Protein AF-A0A8T1VN27-F1 (afdb_monomer_lite)

Structure (mmCIF, N/CA/C/O backbone):
data_AF-A0A8T1VN27-F1
#
_entry.id   AF-A0A8T1VN27-F1
#
loop_
_atom_site.group_PDB
_atom_site.id
_atom_site.type_symbol
_atom_site.label_atom_id
_atom_site.label_alt_id
_atom_site.label_comp_id
_atom_site.label_asym_id
_atom_site.label_entity_id
_atom_site.label_seq_id
_atom_site.pdbx_PDB_ins_code
_atom_site.Cartn_x
_atom_site.Cartn_y
_atom_site.Cartn_z
_atom_site.occupancy
_atom_site.B_iso_or_equiv
_atom_site.auth_seq_id
_atom_site.auth_comp_id
_atom_site.auth_asym_id
_atom_site.auth_atom_id
_atom_site.pdbx_PDB_model_num
ATOM 1 N N . MET A 1 1 ? 25.883 -6.789 -26.313 1.00 34.06 1 MET A N 1
ATOM 2 C CA . MET A 1 1 ? 24.633 -7.453 -26.743 1.00 34.06 1 MET A CA 1
ATOM 3 C C . MET A 1 1 ? 23.478 -6.587 -26.247 1.00 34.06 1 MET A C 1
ATOM 5 O O . MET A 1 1 ? 23.200 -6.591 -25.058 1.00 34.06 1 MET A O 1
ATOM 9 N N . TYR A 1 2 ? 22.920 -5.722 -27.099 1.00 38.97 2 TYR A N 1
ATOM 10 C CA . TYR A 1 2 ? 21.839 -4.811 -26.702 1.00 38.97 2 TYR A CA 1
ATOM 11 C C . TYR A 1 2 ? 20.552 -5.636 -26.601 1.00 38.97 2 TYR A C 1
ATOM 13 O O . TYR A 1 2 ? 19.991 -6.038 -27.620 1.00 38.97 2 TYR A O 1
ATOM 21 N N . MET A 1 3 ? 20.128 -5.961 -25.379 1.00 50.75 3 MET A N 1
ATOM 22 C CA . MET A 1 3 ? 18.821 -6.569 -25.149 1.00 50.75 3 MET A CA 1
ATOM 23 C C . MET A 1 3 ? 17.775 -5.587 -25.665 1.00 50.75 3 MET A C 1
ATOM 25 O O . MET A 1 3 ? 17.661 -4.467 -25.161 1.00 50.75 3 MET A O 1
ATOM 29 N N . ARG A 1 4 ? 17.061 -5.981 -26.722 1.00 53.62 4 ARG A N 1
ATOM 30 C CA . ARG A 1 4 ? 15.911 -5.245 -27.246 1.00 53.62 4 ARG A CA 1
ATOM 31 C C . ARG A 1 4 ? 14.967 -5.071 -26.058 1.00 53.62 4 ARG A C 1
ATOM 33 O O . ARG A 1 4 ? 14.426 -6.056 -25.569 1.00 53.62 4 ARG A O 1
ATOM 40 N N . SER A 1 5 ? 14.898 -3.860 -25.507 1.00 61.72 5 SER A N 1
ATOM 41 C CA . SER A 1 5 ? 14.116 -3.630 -24.296 1.00 61.72 5 SER A CA 1
ATOM 42 C C . SER A 1 5 ? 12.668 -3.999 -24.580 1.00 61.72 5 SER A C 1
ATOM 44 O O . SER A 1 5 ? 12.107 -3.531 -25.572 1.00 61.72 5 SER A O 1
ATOM 46 N N . ASP A 1 6 ? 12.094 -4.835 -23.719 1.00 80.06 6 ASP A N 1
ATOM 47 C CA . ASP A 1 6 ? 10.672 -5.156 -23.749 1.00 80.06 6 ASP A CA 1
ATOM 48 C C . ASP A 1 6 ? 9.863 -3.844 -23.703 1.00 80.06 6 ASP A C 1
ATOM 50 O O . ASP A 1 6 ? 10.257 -2.881 -23.030 1.00 80.06 6 ASP A O 1
ATOM 54 N N . PHE A 1 7 ? 8.767 -3.767 -24.458 1.00 87.44 7 PHE A N 1
ATOM 55 C CA . PHE A 1 7 ? 7.957 -2.552 -24.585 1.00 87.44 7 PHE A CA 1
ATOM 56 C C . PHE A 1 7 ? 7.451 -2.083 -23.214 1.00 87.44 7 PHE A C 1
ATOM 58 O O . PHE A 1 7 ? 7.501 -0.887 -22.910 1.00 87.44 7 PHE A O 1
ATOM 65 N N . ALA A 1 8 ? 7.083 -3.034 -22.349 1.00 90.56 8 ALA A N 1
ATOM 66 C CA . ALA A 1 8 ? 6.730 -2.759 -20.962 1.00 90.56 8 ALA A CA 1
ATOM 67 C C . ALA A 1 8 ? 7.884 -2.093 -20.200 1.00 90.56 8 ALA A C 1
ATOM 69 O O . ALA A 1 8 ? 7.686 -1.050 -19.587 1.00 90.56 8 ALA A O 1
ATOM 70 N N . ALA A 1 9 ? 9.112 -2.603 -20.312 1.00 90.88 9 ALA A N 1
ATOM 71 C CA . ALA A 1 9 ? 10.273 -2.034 -19.624 1.00 90.88 9 ALA A CA 1
ATOM 72 C C . ALA A 1 9 ? 10.616 -0.611 -20.108 1.00 90.88 9 ALA A C 1
ATOM 74 O O . ALA A 1 9 ? 11.063 0.236 -19.332 1.00 90.88 9 ALA A O 1
ATOM 75 N N . LEU A 1 10 ? 10.415 -0.309 -21.397 1.00 91.62 10 LEU A N 1
ATOM 76 C CA . LEU A 1 10 ? 10.523 1.065 -21.910 1.00 91.62 10 LEU A CA 1
ATOM 77 C C . LEU A 1 10 ? 9.465 1.978 -21.286 1.00 91.62 10 LEU A C 1
ATOM 79 O O . LEU A 1 10 ? 9.787 3.094 -20.874 1.00 91.62 10 LEU A O 1
ATOM 83 N N . ARG A 1 11 ? 8.223 1.499 -21.188 1.00 93.31 11 ARG A N 1
ATOM 84 C CA . ARG A 1 11 ? 7.123 2.272 -20.618 1.00 93.31 11 ARG A CA 1
ATOM 85 C C . ARG A 1 11 ? 7.298 2.508 -19.116 1.00 93.31 11 ARG A C 1
ATOM 87 O O . ARG A 1 11 ? 7.181 3.650 -18.689 1.00 93.31 11 ARG A O 1
ATOM 94 N N . VAL A 1 12 ? 7.652 1.478 -18.349 1.00 92.25 12 VAL A N 1
ATOM 95 C CA . VAL A 1 12 ? 7.900 1.581 -16.901 1.00 92.25 12 VAL A CA 1
ATOM 96 C C . VAL A 1 12 ? 9.000 2.593 -16.612 1.00 92.25 12 VAL A C 1
ATOM 98 O O . VAL A 1 12 ? 8.801 3.488 -15.800 1.00 92.25 12 VAL A O 1
ATOM 101 N N . ARG A 1 13 ? 10.131 2.530 -17.328 1.00 91.06 13 ARG A N 1
ATOM 102 C CA . ARG A 1 13 ? 11.208 3.522 -17.165 1.00 91.06 13 ARG A CA 1
ATOM 103 C C . ARG A 1 13 ? 10.723 4.947 -17.397 1.00 91.06 13 ARG A C 1
ATOM 105 O O . ARG A 1 13 ? 11.130 5.854 -16.679 1.00 91.06 13 ARG A O 1
ATOM 112 N N . LYS A 1 14 ? 9.854 5.152 -18.390 1.00 91.31 14 LYS A N 1
ATOM 113 C CA . LYS A 1 14 ? 9.243 6.461 -18.621 1.00 91.31 14 LYS A CA 1
ATOM 114 C C . LYS A 1 14 ? 8.395 6.884 -17.419 1.00 91.31 14 LYS A C 1
ATOM 116 O O . LYS A 1 14 ? 8.597 7.983 -16.920 1.00 91.31 14 LYS A O 1
ATOM 121 N N . ASP A 1 15 ? 7.493 6.029 -16.948 1.00 90.62 15 ASP A N 1
ATOM 122 C CA . ASP A 1 15 ? 6.592 6.361 -15.838 1.00 90.62 15 ASP A CA 1
ATOM 123 C C . ASP A 1 15 ? 7.365 6.638 -14.532 1.00 90.62 15 ASP A C 1
ATOM 125 O O . ASP A 1 15 ? 7.075 7.610 -13.840 1.00 90.62 15 ASP A O 1
ATOM 129 N N . VAL A 1 16 ? 8.422 5.870 -14.243 1.00 88.25 16 VAL A N 1
ATOM 130 C CA . VAL A 1 16 ? 9.328 6.100 -13.100 1.00 88.25 16 VAL A CA 1
ATOM 131 C C . VAL A 1 16 ? 10.086 7.423 -13.224 1.00 88.25 16 VAL A C 1
ATOM 133 O O . VAL A 1 16 ? 10.200 8.167 -12.250 1.00 88.25 16 VAL A O 1
ATOM 136 N N . ASN A 1 17 ? 10.573 7.759 -14.421 1.00 88.75 17 ASN A N 1
ATOM 137 C CA . ASN A 1 17 ? 11.239 9.041 -14.650 1.00 88.75 17 ASN A CA 1
ATOM 138 C C . ASN A 1 17 ? 10.292 10.228 -14.448 1.00 88.75 17 ASN A C 1
ATOM 140 O O . ASN A 1 17 ? 10.724 11.268 -13.961 1.00 88.75 17 ASN A O 1
ATOM 144 N N . GLU A 1 18 ? 9.015 10.097 -14.809 1.00 88.25 18 GLU A N 1
ATOM 145 C CA . GLU A 1 18 ? 8.016 11.136 -14.539 1.00 88.25 18 GLU A CA 1
ATOM 146 C C . GLU A 1 18 ? 7.652 11.206 -13.048 1.00 88.25 18 GLU A C 1
ATOM 148 O O . GLU A 1 18 ? 7.519 12.304 -12.505 1.00 88.25 18 GLU A O 1
ATOM 153 N N . LEU A 1 19 ? 7.594 10.064 -12.352 1.00 83.06 19 LEU A N 1
ATOM 154 C CA . LEU A 1 19 ? 7.430 10.017 -10.894 1.00 83.06 19 LEU A CA 1
ATOM 155 C C . LEU A 1 19 ? 8.546 10.777 -10.165 1.00 83.06 19 LEU A C 1
ATOM 157 O O . LEU A 1 19 ? 8.259 11.531 -9.242 1.00 83.06 19 LEU A O 1
ATOM 161 N N . ALA A 1 20 ? 9.800 10.626 -10.602 1.00 77.56 20 ALA A N 1
ATOM 162 C CA . ALA A 1 20 ? 10.950 11.307 -10.002 1.00 77.56 20 ALA A CA 1
ATOM 163 C C . ALA A 1 20 ? 10.959 12.830 -10.236 1.00 77.56 20 ALA A C 1
ATOM 165 O O . ALA A 1 20 ? 11.553 13.570 -9.452 1.00 77.56 20 ALA A O 1
ATOM 166 N N . LYS A 1 21 ? 10.319 13.304 -11.312 1.00 80.69 21 LYS A N 1
ATOM 167 C CA . LYS A 1 21 ? 10.200 14.737 -11.633 1.00 80.69 21 LYS A CA 1
ATOM 168 C C . LYS A 1 21 ? 9.035 15.406 -10.908 1.00 80.69 21 LYS A C 1
ATOM 170 O O . LYS A 1 21 ? 9.062 16.617 -10.701 1.00 80.69 21 LYS A O 1
ATOM 175 N N . GLY A 1 22 ? 7.995 14.645 -10.575 1.00 69.81 22 GLY A N 1
ATOM 176 C CA . GLY A 1 22 ? 6.811 15.166 -9.907 1.00 69.81 22 GLY A CA 1
ATOM 177 C C . GLY A 1 22 ? 7.001 15.307 -8.398 1.00 69.81 22 GLY A C 1
ATOM 178 O O . GLY A 1 22 ? 7.523 14.422 -7.726 1.00 69.81 22 GLY A O 1
ATOM 179 N N . THR A 1 23 ? 6.491 16.395 -7.826 1.00 61.19 23 THR A N 1
ATOM 180 C CA . THR A 1 23 ? 6.283 16.507 -6.377 1.00 61.19 23 THR A CA 1
ATOM 181 C C . THR A 1 23 ? 4.941 15.874 -6.017 1.00 61.19 23 THR A C 1
ATOM 183 O O . THR A 1 23 ? 3.943 16.571 -5.835 1.00 61.19 23 THR A O 1
ATOM 186 N N . PHE A 1 24 ? 4.886 14.544 -5.953 1.00 66.31 24 PHE A N 1
ATOM 187 C CA . PHE A 1 24 ? 3.701 13.835 -5.468 1.00 66.31 24 PHE A CA 1
ATOM 188 C C . PHE A 1 24 ? 3.672 13.889 -3.940 1.00 66.31 24 PHE A C 1
ATOM 190 O O . PHE A 1 24 ? 4.263 13.052 -3.260 1.00 66.31 24 PHE A O 1
ATOM 197 N N . THR A 1 25 ? 3.017 14.907 -3.388 1.00 73.25 25 THR A N 1
ATOM 198 C CA . THR A 1 25 ? 2.824 15.040 -1.943 1.00 73.25 25 THR A CA 1
ATOM 199 C C . THR A 1 25 ? 1.393 14.667 -1.576 1.00 73.25 25 THR A C 1
ATOM 201 O O . THR A 1 25 ? 0.428 15.239 -2.077 1.00 73.25 25 THR A O 1
ATOM 204 N N . CYS A 1 26 ? 1.246 13.686 -0.687 1.00 81.94 26 CYS A N 1
ATOM 205 C CA . CYS A 1 26 ? -0.019 13.395 -0.027 1.00 81.94 26 CYS A CA 1
ATOM 206 C C . CYS A 1 26 ? 0.086 13.886 1.424 1.00 81.94 26 CYS A C 1
ATOM 208 O O . CYS A 1 26 ? 0.962 13.422 2.154 1.00 81.94 26 CYS A O 1
ATOM 210 N N . PRO A 1 27 ? -0.772 14.815 1.883 1.00 85.94 27 PRO A N 1
ATOM 211 C CA . PRO A 1 27 ? -0.736 15.277 3.272 1.00 85.94 27 PRO A CA 1
ATOM 212 C C . PRO A 1 27 ? -1.002 14.155 4.285 1.00 85.94 27 PRO A C 1
ATOM 214 O O . PRO A 1 27 ? -0.550 14.217 5.425 1.00 85.94 27 PRO A O 1
ATOM 217 N N . GLN A 1 28 ? -1.742 13.127 3.864 1.00 89.88 28 GLN A N 1
ATOM 218 C CA . GLN A 1 28 ? -2.227 12.057 4.732 1.00 89.88 28 GLN A CA 1
ATOM 219 C C . GLN A 1 28 ? -1.276 10.858 4.801 1.00 89.88 28 GLN A C 1
ATOM 221 O O . GLN A 1 28 ? -1.389 10.047 5.722 1.00 89.88 28 GLN A O 1
ATOM 226 N N . ALA A 1 29 ? -0.335 10.733 3.860 1.00 90.44 29 ALA A N 1
ATOM 227 C CA . ALA A 1 29 ? 0.585 9.607 3.797 1.00 90.44 29 ALA A CA 1
ATOM 228 C C . ALA A 1 29 ? 1.904 9.968 3.108 1.00 90.44 29 ALA A C 1
ATOM 230 O O . ALA A 1 29 ? 1.950 10.738 2.153 1.00 90.44 29 ALA A O 1
ATOM 231 N N . ARG A 1 30 ? 2.990 9.343 3.558 1.00 90.12 30 ARG A N 1
ATOM 232 C CA . ARG A 1 30 ? 4.295 9.395 2.904 1.00 90.12 30 ARG A CA 1
ATOM 233 C C . ARG A 1 30 ? 4.545 8.081 2.179 1.00 90.12 30 ARG A C 1
ATOM 235 O O . ARG A 1 30 ? 4.541 7.026 2.807 1.00 90.12 30 ARG A O 1
ATOM 242 N N . THR A 1 31 ? 4.844 8.170 0.890 1.00 89.00 31 THR A N 1
ATOM 243 C CA . THR A 1 31 ? 5.154 7.013 0.045 1.00 89.00 31 THR A CA 1
ATOM 244 C C . THR A 1 31 ? 6.652 6.937 -0.233 1.00 89.00 31 THR A C 1
ATOM 246 O O . THR A 1 31 ? 7.301 7.955 -0.478 1.00 89.00 31 THR A O 1
ATOM 249 N N . ARG A 1 32 ? 7.207 5.726 -0.211 1.00 88.69 32 ARG A N 1
ATOM 250 C CA . ARG A 1 32 ? 8.551 5.399 -0.697 1.00 88.69 32 ARG A CA 1
ATOM 251 C C . ARG A 1 32 ? 8.432 4.306 -1.752 1.00 88.69 32 ARG A C 1
ATOM 253 O O . ARG A 1 32 ? 7.619 3.402 -1.592 1.00 88.69 32 ARG A O 1
ATOM 260 N N . VAL A 1 33 ? 9.245 4.399 -2.798 1.00 88.44 33 VAL A N 1
ATOM 261 C CA . VAL A 1 33 ? 9.324 3.400 -3.869 1.00 88.44 33 VAL A CA 1
ATOM 262 C C . VAL A 1 33 ? 10.743 2.855 -3.922 1.00 88.44 33 VAL A C 1
ATOM 264 O O . VAL A 1 33 ? 11.703 3.625 -3.851 1.00 88.44 33 VAL A O 1
ATOM 267 N N . GLU A 1 34 ? 10.873 1.541 -4.040 1.00 90.94 34 GLU A N 1
ATOM 268 C CA . GLU A 1 34 ? 12.147 0.842 -4.179 1.00 90.94 34 GLU A CA 1
ATOM 269 C C . GLU A 1 34 ? 12.092 -0.125 -5.364 1.00 90.94 34 GLU A C 1
ATOM 271 O O . GLU A 1 34 ? 11.067 -0.759 -5.620 1.00 90.94 34 GLU A O 1
ATOM 276 N N . PHE A 1 35 ? 13.217 -0.239 -6.070 1.00 90.88 35 PHE A N 1
ATOM 277 C CA . PHE A 1 35 ? 13.407 -1.133 -7.213 1.00 90.88 35 PHE A CA 1
ATOM 278 C C . PHE A 1 35 ? 14.460 -2.178 -6.824 1.00 90.88 35 PHE A C 1
ATOM 280 O O . PHE A 1 35 ? 15.656 -1.902 -6.967 1.00 90.88 35 PHE A O 1
ATOM 287 N N . PRO A 1 36 ? 14.055 -3.333 -6.264 1.00 92.94 36 PRO A N 1
ATOM 288 C CA . PRO A 1 36 ? 14.981 -4.299 -5.671 1.00 92.94 36 PRO A CA 1
ATOM 289 C C . PRO A 1 36 ? 15.998 -4.859 -6.676 1.00 92.94 36 PRO A C 1
ATOM 291 O O . PRO A 1 36 ? 17.137 -5.120 -6.298 1.00 92.94 36 PRO A O 1
ATOM 294 N N . ASP A 1 37 ? 15.634 -4.959 -7.957 1.00 92.00 37 ASP A N 1
ATOM 295 C CA . ASP A 1 37 ? 16.514 -5.477 -9.017 1.00 92.00 37 ASP A CA 1
ATOM 296 C C . ASP A 1 37 ? 17.355 -4.384 -9.706 1.00 92.00 37 ASP A C 1
ATOM 298 O O . ASP A 1 37 ? 18.042 -4.622 -10.706 1.00 92.00 37 ASP A O 1
ATOM 302 N N . GLY A 1 38 ? 17.317 -3.164 -9.167 1.00 87.19 38 GLY A N 1
ATOM 303 C CA . GLY A 1 38 ? 18.091 -2.029 -9.645 1.00 87.19 38 GLY A CA 1
ATOM 304 C C . GLY A 1 38 ? 17.533 -1.358 -10.910 1.00 87.19 38 GLY A C 1
ATOM 305 O O . GLY A 1 38 ? 16.491 -1.727 -11.451 1.00 87.19 38 GLY A O 1
ATOM 306 N N . PRO A 1 39 ? 18.237 -0.338 -11.430 1.00 84.62 39 PRO A N 1
ATOM 307 C CA . PRO A 1 39 ? 17.728 0.521 -12.505 1.00 84.62 39 PRO A CA 1
ATOM 308 C C . PRO A 1 39 ? 17.612 -0.182 -13.868 1.00 84.62 39 PRO A C 1
ATOM 310 O O . PRO A 1 39 ? 16.969 0.334 -14.782 1.00 84.62 39 PRO A O 1
ATOM 313 N N . ASN A 1 40 ? 18.227 -1.357 -14.023 1.00 84.69 40 ASN A N 1
ATOM 314 C CA . ASN A 1 40 ? 18.181 -2.132 -15.262 1.00 84.69 40 ASN A CA 1
ATOM 315 C C . ASN A 1 40 ? 16.953 -3.050 -15.344 1.00 84.69 40 ASN A C 1
ATOM 317 O O . ASN A 1 40 ? 16.600 -3.484 -16.441 1.00 84.69 40 ASN A O 1
ATOM 321 N N . ASN A 1 41 ? 16.297 -3.326 -14.213 1.00 87.88 41 ASN A N 1
ATOM 322 C CA . ASN A 1 41 ? 15.089 -4.132 -14.143 1.00 87.88 41 ASN A CA 1
ATOM 323 C C . ASN A 1 41 ? 14.113 -3.521 -13.128 1.00 87.88 41 ASN A C 1
ATOM 325 O O . ASN A 1 41 ? 14.192 -3.765 -11.934 1.00 87.88 41 ASN A O 1
ATOM 329 N N . MET A 1 42 ? 13.179 -2.710 -13.621 1.00 89.44 42 MET A N 1
ATOM 330 C CA . MET A 1 42 ? 12.190 -2.009 -12.790 1.00 89.44 42 MET A CA 1
ATOM 331 C C . MET A 1 42 ? 10.829 -2.723 -12.760 1.00 89.44 42 MET A C 1
ATOM 333 O O . MET A 1 42 ? 9.821 -2.101 -12.440 1.00 89.44 42 MET A O 1
ATOM 337 N N . MET A 1 43 ? 10.768 -3.996 -13.163 1.00 90.75 43 MET A N 1
ATOM 338 C CA . MET A 1 43 ? 9.498 -4.727 -13.279 1.00 90.75 43 MET A CA 1
ATOM 339 C C . MET A 1 43 ? 8.934 -5.157 -11.922 1.00 90.75 43 MET A C 1
ATOM 341 O O . MET A 1 43 ? 7.737 -5.409 -11.821 1.00 90.75 43 MET A O 1
ATOM 345 N N . HIS A 1 44 ? 9.776 -5.205 -10.893 1.00 90.62 44 HIS A N 1
ATOM 346 C CA . HIS A 1 44 ? 9.381 -5.445 -9.513 1.00 90.62 44 HIS A CA 1
ATOM 347 C C . HIS A 1 44 ? 9.523 -4.146 -8.726 1.00 90.62 44 HIS A C 1
ATOM 349 O O . HIS A 1 44 ? 10.552 -3.469 -8.811 1.00 90.62 44 HIS A O 1
ATOM 355 N N . LEU A 1 45 ? 8.487 -3.787 -7.973 1.00 90.00 45 LEU A N 1
ATOM 356 C CA . LEU A 1 45 ? 8.459 -2.572 -7.169 1.00 90.00 45 LEU A CA 1
ATOM 357 C C . LEU A 1 45 ? 8.031 -2.898 -5.754 1.00 90.00 45 LEU A C 1
ATOM 359 O O . LEU A 1 45 ? 7.119 -3.691 -5.522 1.00 90.00 45 LEU A O 1
ATOM 363 N N . ILE A 1 46 ? 8.666 -2.217 -4.812 1.00 90.94 46 ILE A N 1
ATOM 364 C CA . ILE A 1 46 ? 8.260 -2.224 -3.417 1.00 90.94 46 ILE A CA 1
ATOM 365 C C . ILE A 1 46 ? 7.780 -0.817 -3.082 1.00 90.94 46 ILE A C 1
ATOM 367 O O . ILE A 1 46 ? 8.535 0.149 -3.202 1.00 90.94 46 ILE A O 1
ATOM 371 N N . PHE A 1 47 ? 6.520 -0.699 -2.670 1.00 90.19 47 PHE A N 1
ATOM 372 C CA . PHE A 1 47 ? 5.942 0.554 -2.199 1.00 90.19 47 PHE A CA 1
ATOM 373 C C . PHE A 1 47 ? 5.743 0.487 -0.696 1.00 90.19 47 PHE A C 1
ATOM 375 O O . PHE A 1 47 ? 5.036 -0.387 -0.207 1.00 90.19 47 PHE A O 1
ATOM 382 N N . THR A 1 48 ? 6.304 1.440 0.035 1.00 91.81 48 THR A N 1
ATOM 383 C CA . THR A 1 48 ? 6.031 1.606 1.463 1.00 91.81 48 THR A CA 1
ATOM 384 C C . THR A 1 48 ? 5.179 2.849 1.667 1.00 91.81 48 THR A C 1
ATOM 386 O O . THR A 1 48 ? 5.568 3.942 1.252 1.00 91.81 48 THR A O 1
ATOM 389 N N . ILE A 1 49 ? 4.019 2.686 2.300 1.00 91.69 49 ILE A N 1
ATOM 390 C CA . ILE A 1 49 ? 3.068 3.755 2.601 1.00 91.69 49 ILE A CA 1
ATOM 391 C C . ILE A 1 49 ? 2.986 3.930 4.114 1.00 91.69 49 ILE A C 1
ATOM 393 O O . ILE A 1 49 ? 2.387 3.128 4.830 1.00 91.69 49 ILE A O 1
ATOM 397 N N . ALA A 1 50 ? 3.544 5.038 4.581 1.00 91.62 50 ALA A N 1
ATOM 398 C CA . ALA A 1 50 ? 3.474 5.484 5.959 1.00 91.62 50 ALA A CA 1
ATOM 399 C C . ALA A 1 50 ? 2.281 6.428 6.142 1.00 91.62 50 ALA A C 1
ATOM 401 O O . ALA A 1 50 ? 2.286 7.532 5.599 1.00 91.62 50 ALA A O 1
ATOM 402 N N . ILE A 1 51 ? 1.297 6.043 6.953 1.00 92.31 51 ILE A N 1
ATOM 403 C CA . ILE A 1 51 ? 0.150 6.906 7.260 1.00 92.31 51 ILE A CA 1
ATOM 404 C C . ILE A 1 51 ? 0.587 8.013 8.226 1.00 92.31 51 ILE A C 1
ATOM 406 O O . ILE A 1 51 ? 1.161 7.733 9.282 1.00 92.31 51 ILE A O 1
ATOM 410 N N . ILE A 1 52 ? 0.333 9.264 7.838 1.00 88.88 52 ILE A N 1
ATOM 411 C CA . ILE A 1 52 ? 0.602 10.474 8.630 1.00 88.88 52 ILE A CA 1
ATOM 412 C C . ILE A 1 52 ? -0.672 10.921 9.349 1.00 88.88 52 ILE A C 1
ATOM 414 O O . ILE A 1 52 ? -0.608 11.357 10.496 1.00 88.88 52 ILE A O 1
ATOM 418 N N . ASP A 1 53 ? -1.830 10.796 8.697 1.00 87.81 53 ASP A N 1
ATOM 419 C CA . ASP A 1 53 ? -3.115 11.155 9.291 1.00 87.81 53 ASP A CA 1
ATOM 420 C C . ASP A 1 53 ? -3.463 10.217 10.456 1.00 87.81 53 ASP A C 1
ATOM 422 O O . ASP A 1 53 ? -3.737 9.026 10.285 1.00 87.81 53 ASP A O 1
ATOM 426 N N . LEU A 1 54 ? -3.455 10.773 11.666 1.00 84.62 54 LEU A N 1
ATOM 427 C CA . LEU A 1 54 ? -3.715 10.030 12.896 1.00 84.62 54 LEU A CA 1
ATOM 428 C C . LEU A 1 54 ? -5.211 9.867 13.201 1.00 84.62 54 LEU A C 1
ATOM 430 O O . LEU A 1 54 ? -5.568 9.169 14.148 1.00 84.62 54 LEU A O 1
ATOM 434 N N . SER A 1 55 ? -6.090 10.506 12.427 1.00 89.75 55 SER A N 1
ATOM 435 C CA . SER A 1 55 ? -7.538 10.428 12.633 1.00 89.75 55 SER A CA 1
ATOM 436 C C . SER A 1 55 ? -8.170 9.192 11.982 1.00 89.75 55 SER A C 1
ATOM 438 O O . SER A 1 55 ? -9.236 8.749 12.420 1.00 89.75 55 SER A O 1
ATOM 440 N N . GLY A 1 56 ? -7.510 8.608 10.978 1.00 91.25 56 GLY A N 1
ATOM 441 C CA . GLY A 1 56 ? -8.025 7.484 10.199 1.00 91.25 56 GLY A CA 1
ATOM 442 C C . GLY A 1 56 ? -7.950 6.116 10.899 1.00 91.25 56 GLY A C 1
ATOM 443 O O . GLY A 1 56 ? -7.255 5.949 11.904 1.00 91.25 56 GLY A O 1
ATOM 444 N N . PRO A 1 57 ? -8.629 5.090 10.349 1.00 92.88 57 PRO A N 1
ATOM 445 C CA . PRO A 1 57 ? -8.620 3.729 10.896 1.00 92.88 57 PRO A CA 1
ATOM 446 C C . PRO A 1 57 ? -7.233 3.082 10.887 1.00 92.88 57 PRO A C 1
ATOM 448 O O . PRO A 1 57 ? -6.928 2.277 11.761 1.00 92.88 57 PRO A O 1
ATOM 451 N N . PHE A 1 58 ? -6.368 3.480 9.954 1.00 93.44 58 PHE A N 1
ATOM 452 C CA . PHE A 1 58 ? -5.004 2.970 9.805 1.00 93.44 58 PHE A CA 1
ATOM 453 C C . PHE A 1 58 ? -3.939 3.911 10.389 1.00 93.44 58 PHE A C 1
ATOM 455 O O . PHE A 1 58 ? -2.779 3.862 9.981 1.00 93.44 58 PHE A O 1
ATOM 462 N N . ALA A 1 59 ? -4.318 4.788 11.324 1.00 90.12 59 ALA A N 1
ATOM 463 C CA . ALA A 1 59 ? -3.386 5.673 12.014 1.00 90.12 59 ALA A CA 1
ATOM 464 C C . ALA A 1 59 ? -2.180 4.898 12.571 1.00 90.12 59 ALA A C 1
ATOM 466 O O . ALA A 1 59 ? -2.336 3.812 13.137 1.00 90.12 59 ALA A O 1
ATOM 467 N N . ASN A 1 60 ? -0.982 5.472 12.419 1.00 86.12 60 ASN A N 1
ATOM 468 C CA . ASN A 1 60 ? 0.309 4.842 12.734 1.00 86.12 60 ASN A CA 1
ATOM 469 C C . ASN A 1 60 ? 0.627 3.568 11.924 1.00 86.12 60 ASN A C 1
ATOM 471 O O . ASN A 1 60 ? 1.532 2.817 12.292 1.00 86.12 60 ASN A O 1
ATOM 475 N N . GLY A 1 61 ? -0.085 3.328 10.825 1.00 90.38 61 GLY A N 1
ATOM 476 C CA . GLY A 1 61 ? 0.214 2.262 9.878 1.00 90.38 61 GLY A CA 1
ATOM 477 C C . GLY A 1 61 ? 1.430 2.573 9.004 1.00 90.38 61 GLY A C 1
ATOM 478 O O . GLY A 1 61 ? 1.722 3.731 8.690 1.00 90.38 61 GLY A O 1
ATOM 479 N N . ASP A 1 62 ? 2.144 1.519 8.629 1.00 91.25 62 ASP A N 1
ATOM 480 C CA . ASP A 1 62 ? 3.284 1.523 7.716 1.00 91.25 62 ASP A CA 1
ATOM 481 C C . ASP A 1 62 ? 3.235 0.241 6.886 1.00 91.25 62 ASP A C 1
ATOM 483 O O . ASP A 1 62 ? 3.579 -0.842 7.363 1.00 91.25 62 ASP A O 1
ATOM 487 N N . PHE A 1 63 ? 2.716 0.353 5.670 1.00 92.94 63 PHE A N 1
ATOM 488 C CA . PHE A 1 63 ? 2.347 -0.799 4.858 1.00 92.94 63 PHE A CA 1
ATOM 489 C C . PHE A 1 63 ? 3.290 -0.938 3.677 1.00 92.94 63 PHE A C 1
ATOM 491 O O . PHE A 1 63 ? 3.471 0.007 2.912 1.00 92.94 63 PHE A O 1
ATOM 498 N N . THR A 1 64 ? 3.844 -2.134 3.511 1.00 92.31 64 THR A N 1
ATOM 499 C CA . THR A 1 64 ? 4.702 -2.468 2.377 1.00 92.31 64 THR A CA 1
ATOM 500 C C . THR A 1 64 ? 3.936 -3.333 1.389 1.00 92.31 64 THR A C 1
ATOM 502 O O . THR A 1 64 ? 3.383 -4.369 1.756 1.00 92.31 64 THR A O 1
ATOM 505 N N . PHE A 1 65 ? 3.934 -2.910 0.133 1.00 91.44 65 PHE A N 1
ATOM 506 C CA . PHE A 1 65 ? 3.317 -3.592 -0.993 1.00 91.44 65 PHE A CA 1
ATOM 507 C C . PHE A 1 65 ? 4.398 -4.036 -1.967 1.00 91.44 65 PHE A C 1
ATOM 509 O O . PHE A 1 65 ? 5.351 -3.299 -2.222 1.00 91.44 65 PHE A O 1
ATOM 516 N N . PHE A 1 66 ? 4.209 -5.221 -2.531 1.00 90.88 66 PHE A N 1
ATOM 517 C CA . PHE A 1 66 ? 5.055 -5.783 -3.574 1.00 90.88 66 PHE A CA 1
ATOM 518 C C . PHE A 1 66 ? 4.228 -5.826 -4.850 1.00 90.88 66 PHE A C 1
ATOM 520 O O . PHE A 1 66 ? 3.110 -6.342 -4.844 1.00 90.88 66 PHE A O 1
ATOM 527 N N . VAL A 1 67 ? 4.750 -5.228 -5.913 1.00 90.00 67 VAL A N 1
ATOM 528 C CA . VAL A 1 67 ? 4.048 -5.087 -7.183 1.00 90.00 67 VAL A CA 1
ATOM 529 C C . VAL A 1 67 ? 4.897 -5.694 -8.284 1.00 90.00 67 VAL A C 1
ATOM 531 O O . VAL A 1 67 ? 6.022 -5.252 -8.521 1.00 90.00 67 VAL A O 1
ATOM 534 N N . ASP A 1 68 ? 4.313 -6.665 -8.979 1.00 90.69 68 ASP A N 1
ATOM 535 C CA . ASP A 1 68 ? 4.878 -7.265 -10.181 1.00 90.69 68 ASP A CA 1
ATOM 536 C C . ASP A 1 68 ? 4.213 -6.639 -11.407 1.00 90.69 68 ASP A C 1
ATOM 538 O O . ASP A 1 68 ? 3.006 -6.777 -11.622 1.00 90.69 68 ASP A O 1
ATOM 542 N N . ILE A 1 69 ? 4.993 -5.933 -12.227 1.00 90.00 69 ILE A N 1
ATOM 543 C CA . ILE A 1 69 ? 4.484 -5.339 -13.460 1.00 90.00 69 ILE A CA 1
ATOM 544 C C . ILE A 1 69 ? 4.406 -6.421 -14.543 1.00 90.00 69 ILE A C 1
ATOM 546 O O . ILE A 1 69 ? 5.419 -7.048 -14.874 1.00 90.00 69 ILE A O 1
ATOM 550 N N . PRO A 1 70 ? 3.233 -6.629 -15.165 1.00 89.50 70 PRO A N 1
ATOM 551 C CA . PRO A 1 70 ? 3.109 -7.596 -16.240 1.00 89.50 70 PRO A CA 1
ATOM 552 C C . PRO A 1 70 ? 3.867 -7.127 -17.489 1.00 89.50 70 PRO A C 1
ATOM 554 O O . PRO A 1 70 ? 3.901 -5.944 -17.825 1.00 89.50 70 PRO A O 1
ATOM 557 N N . LYS A 1 71 ? 4.404 -8.074 -18.268 1.00 89.38 71 LYS A N 1
ATOM 558 C CA . LYS A 1 71 ? 5.058 -7.780 -19.563 1.00 89.38 71 LYS A CA 1
ATOM 559 C C . LYS A 1 71 ? 4.121 -7.144 -20.594 1.00 89.38 71 LYS A C 1
ATOM 561 O O . LYS A 1 71 ? 4.570 -6.593 -21.590 1.00 89.38 71 LYS A O 1
ATOM 566 N N . THR A 1 72 ? 2.815 -7.233 -20.369 1.00 89.69 72 THR A N 1
ATOM 567 C CA . THR A 1 72 ? 1.785 -6.612 -21.202 1.00 89.69 72 THR A CA 1
ATOM 568 C C . THR A 1 72 ? 1.476 -5.169 -20.799 1.00 89.69 72 THR A C 1
ATOM 570 O O . THR A 1 72 ? 0.626 -4.545 -21.429 1.00 89.69 72 THR A O 1
ATOM 573 N N . TYR A 1 73 ? 2.139 -4.606 -19.785 1.00 90.12 73 TYR A N 1
ATOM 574 C CA . TYR A 1 73 ? 2.005 -3.195 -19.430 1.00 90.12 73 TYR A CA 1
ATOM 575 C C . TYR A 1 73 ? 2.380 -2.290 -20.626 1.00 90.12 73 TYR A C 1
ATOM 577 O O . TYR A 1 73 ? 3.390 -2.542 -21.291 1.00 90.12 73 TYR A O 1
ATOM 585 N N . PRO A 1 74 ? 1.599 -1.238 -20.943 1.00 91.25 74 PRO A N 1
ATOM 586 C CA . PRO A 1 74 ? 0.496 -0.657 -20.168 1.00 91.25 74 PRO A CA 1
ATOM 587 C C . PRO A 1 74 ? -0.909 -1.183 -20.506 1.00 91.25 74 PRO A C 1
ATOM 589 O O . PRO A 1 74 ? -1.888 -0.594 -20.066 1.00 91.25 74 PRO A O 1
ATOM 592 N N . PHE A 1 75 ? -1.042 -2.253 -21.295 1.00 88.88 75 PHE A N 1
ATOM 593 C CA . PHE A 1 75 ? -2.358 -2.784 -21.680 1.00 88.88 75 PHE A CA 1
ATOM 594 C C . PHE A 1 75 ? -3.069 -3.521 -20.542 1.00 88.88 75 PHE A C 1
ATOM 596 O O . PHE A 1 75 ? -4.290 -3.611 -20.553 1.00 88.88 75 PHE A O 1
ATOM 603 N N . HIS A 1 76 ? -2.307 -4.050 -19.584 1.00 86.25 76 HIS A N 1
ATOM 604 C CA . HIS A 1 76 ? -2.833 -4.619 -18.347 1.00 86.25 76 HIS A CA 1
ATOM 605 C C . HIS A 1 76 ? -2.209 -3.866 -17.177 1.00 86.25 76 HIS A C 1
ATOM 607 O O . HIS A 1 76 ? -0.984 -3.704 -17.126 1.00 86.25 76 HIS A O 1
ATOM 613 N N . GLU A 1 77 ? -3.052 -3.382 -16.272 1.00 81.44 77 GLU A N 1
ATOM 614 C CA . GLU A 1 77 ? -2.606 -2.700 -15.065 1.00 81.44 77 GLU A CA 1
ATOM 615 C C . GLU A 1 77 ? -2.017 -3.684 -14.043 1.00 81.44 77 GLU A C 1
ATOM 617 O O . GLU A 1 77 ? -2.410 -4.853 -13.994 1.00 81.44 77 GLU A O 1
ATOM 622 N N . PRO A 1 78 ? -1.070 -3.233 -13.207 1.00 73.81 78 PRO A N 1
ATOM 623 C CA . PRO A 1 78 ? -0.673 -3.978 -12.025 1.00 73.81 78 PRO A CA 1
ATOM 624 C C . PRO A 1 78 ? -1.720 -3.745 -10.919 1.00 73.81 78 PRO A C 1
ATOM 626 O O . PRO A 1 78 ? -1.639 -2.747 -10.205 1.00 73.81 78 PRO A O 1
ATOM 629 N N . GLY A 1 79 ? -2.733 -4.610 -10.777 1.00 68.75 79 GLY A N 1
ATOM 630 C CA . GLY A 1 79 ? -3.811 -4.333 -9.817 1.00 68.75 79 GLY A CA 1
ATOM 631 C C . GLY A 1 79 ? -4.830 -5.441 -9.542 1.00 68.75 79 GLY A C 1
ATOM 632 O O . GLY A 1 79 ? -4.830 -6.501 -10.166 1.00 68.75 79 GLY A O 1
ATOM 633 N N . ILE A 1 80 ? -5.690 -5.162 -8.555 1.00 61.19 80 ILE A N 1
ATOM 634 C CA . ILE A 1 80 ? -6.859 -5.954 -8.146 1.00 61.19 80 ILE A CA 1
ATOM 635 C C . ILE A 1 80 ? -8.063 -4.996 -8.107 1.00 61.19 80 ILE A C 1
ATOM 637 O O . ILE A 1 80 ? -8.059 -4.046 -7.328 1.00 61.19 80 ILE A O 1
ATOM 641 N N . GLU A 1 81 ? -9.092 -5.246 -8.923 1.00 62.88 81 GLU A N 1
ATOM 642 C CA . GLU A 1 81 ? -10.215 -4.310 -9.153 1.00 62.88 81 GLU A CA 1
ATOM 643 C C . GLU A 1 81 ? -11.358 -4.387 -8.115 1.00 62.88 81 GLU A C 1
ATOM 645 O O . GLU A 1 81 ? -12.303 -3.600 -8.168 1.00 62.88 81 GLU A O 1
ATOM 650 N N . TYR A 1 82 ? -11.321 -5.332 -7.168 1.00 71.69 82 TYR A N 1
ATOM 651 C CA . TYR A 1 82 ? -12.443 -5.606 -6.260 1.00 71.69 82 TYR A CA 1
ATOM 652 C C . TYR A 1 82 ? -12.030 -5.756 -4.792 1.00 71.69 82 TYR A C 1
ATOM 654 O O . TYR A 1 82 ? -10.895 -6.099 -4.457 1.00 71.69 82 TYR A O 1
ATOM 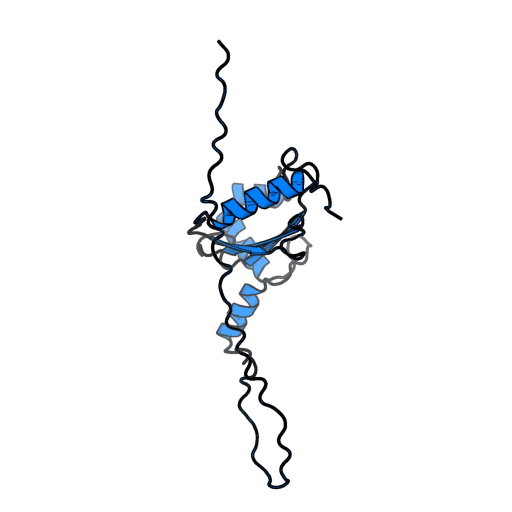662 N N . ALA A 1 83 ? -12.992 -5.518 -3.892 1.00 76.12 83 ALA A N 1
ATOM 663 C CA . ALA A 1 83 ? -12.804 -5.703 -2.459 1.00 76.12 83 ALA A CA 1
ATOM 664 C C . ALA A 1 83 ? -12.546 -7.182 -2.141 1.00 76.12 83 ALA A C 1
ATOM 666 O O . ALA A 1 83 ? -13.438 -8.022 -2.242 1.00 76.12 83 ALA A O 1
ATOM 667 N N . LEU A 1 84 ? -11.325 -7.489 -1.707 1.00 87.62 84 LEU A N 1
ATOM 668 C CA . LEU A 1 84 ? -10.927 -8.851 -1.343 1.00 87.62 84 LEU A CA 1
ATOM 669 C C . LEU A 1 84 ? -11.578 -9.339 -0.044 1.00 87.62 84 LEU A C 1
ATOM 671 O O . LEU A 1 84 ? -11.739 -10.540 0.156 1.00 87.62 84 LEU A O 1
ATOM 675 N N . ASN A 1 85 ? -11.945 -8.413 0.846 1.00 90.19 85 ASN A N 1
ATOM 676 C CA . ASN A 1 85 ? -12.594 -8.722 2.113 1.00 90.19 85 ASN A CA 1
ATOM 677 C C . ASN A 1 85 ? -13.983 -8.057 2.176 1.00 90.19 85 ASN A C 1
ATOM 679 O O . ASN A 1 85 ? -14.099 -6.927 2.662 1.00 90.19 85 ASN A O 1
ATOM 683 N N . PRO A 1 86 ? -15.040 -8.736 1.688 1.00 89.50 86 PRO A N 1
ATOM 684 C CA . PRO A 1 86 ? -16.389 -8.176 1.677 1.00 89.50 86 PRO A CA 1
ATOM 685 C C . PRO A 1 86 ? -16.933 -7.938 3.091 1.00 89.50 86 PRO A C 1
ATOM 687 O O . PRO A 1 86 ? -17.656 -6.968 3.300 1.00 89.50 86 PRO A O 1
ATOM 690 N N . ALA A 1 87 ? -16.542 -8.756 4.075 1.00 89.94 87 ALA A N 1
ATOM 691 C CA . ALA A 1 87 ? -16.972 -8.588 5.463 1.00 89.94 87 ALA A CA 1
ATOM 692 C C . ALA A 1 87 ? -16.426 -7.286 6.074 1.00 89.94 87 ALA A C 1
ATOM 694 O O . ALA A 1 87 ? -17.176 -6.515 6.669 1.00 89.94 87 ALA A O 1
ATOM 695 N N . ALA A 1 88 ? -15.137 -7.000 5.864 1.00 91.25 88 ALA A N 1
ATOM 696 C CA . ALA A 1 88 ? -14.529 -5.743 6.299 1.00 91.25 88 ALA A CA 1
ATOM 697 C C . ALA A 1 88 ? -15.147 -4.531 5.582 1.00 91.25 88 ALA A C 1
ATOM 699 O O . ALA A 1 88 ? -15.390 -3.500 6.208 1.00 91.25 88 ALA A O 1
ATOM 700 N N . ALA A 1 89 ? -15.440 -4.662 4.284 1.00 92.06 89 ALA A N 1
ATOM 701 C CA . ALA A 1 89 ? -16.097 -3.609 3.516 1.00 92.06 89 ALA A CA 1
ATOM 702 C C . ALA A 1 89 ? -17.511 -3.320 4.042 1.00 92.06 89 ALA A C 1
ATOM 704 O O . ALA A 1 89 ? -17.870 -2.159 4.237 1.00 92.06 89 ALA A O 1
ATOM 705 N N . GLU A 1 90 ? -18.305 -4.354 4.318 1.00 93.31 90 GLU A N 1
ATOM 706 C CA . GLU A 1 90 ? -19.642 -4.204 4.893 1.00 93.31 90 GLU A CA 1
ATOM 707 C C . GLU A 1 90 ? -19.594 -3.565 6.286 1.00 93.31 90 GLU A C 1
ATOM 709 O O . GLU A 1 90 ? -20.379 -2.664 6.586 1.00 93.31 90 GLU A O 1
ATOM 714 N N . GLN A 1 91 ? -18.646 -3.979 7.126 1.00 93.25 91 GLN A N 1
ATOM 715 C CA . GLN A 1 91 ? -18.470 -3.410 8.457 1.00 93.25 91 GLN A CA 1
ATOM 716 C C . GLN A 1 91 ? -18.115 -1.923 8.407 1.00 93.25 91 GLN A C 1
ATOM 718 O O . GLN A 1 91 ? -18.699 -1.136 9.152 1.00 93.25 91 GLN A O 1
ATOM 723 N N . LEU A 1 92 ? -17.206 -1.532 7.510 1.00 94.50 92 LEU A N 1
ATOM 724 C CA . LEU A 1 92 ? -16.854 -0.131 7.298 1.00 94.50 92 LEU A CA 1
ATOM 725 C C . LEU A 1 92 ? -18.085 0.708 6.925 1.00 94.50 92 LEU A C 1
ATOM 727 O O . LEU A 1 92 ? -18.229 1.815 7.431 1.00 94.50 92 LEU A O 1
ATOM 731 N N . HIS A 1 93 ? -18.990 0.180 6.094 1.00 94.56 93 HIS A N 1
ATOM 732 C CA . HIS A 1 93 ? -20.229 0.876 5.729 1.00 94.56 93 HIS A CA 1
ATOM 733 C C . HIS A 1 93 ? -21.234 0.945 6.883 1.00 94.56 93 HIS A C 1
ATOM 735 O O . HIS A 1 93 ? -21.867 1.978 7.087 1.00 94.56 93 HIS A O 1
ATOM 741 N N . ARG A 1 94 ? -21.410 -0.153 7.628 1.00 96.88 94 ARG A N 1
ATOM 742 C CA . ARG A 1 94 ? -22.407 -0.240 8.705 1.00 96.88 94 ARG A CA 1
ATOM 743 C C . ARG A 1 94 ? -22.007 0.557 9.945 1.00 96.88 94 ARG A C 1
ATOM 745 O O . ARG A 1 94 ? -22.862 1.199 10.549 1.00 96.88 94 ARG A O 1
ATOM 752 N N . ASN A 1 95 ? -20.743 0.477 10.359 1.00 97.06 95 ASN A N 1
ATOM 753 C CA . ASN A 1 95 ? -20.248 1.136 11.565 1.00 97.06 95 ASN A CA 1
ATOM 754 C C . ASN A 1 95 ? -18.756 1.515 11.435 1.00 97.06 95 ASN A C 1
ATOM 756 O O . ASN A 1 95 ? -17.881 0.758 11.874 1.00 97.06 95 ASN A O 1
ATOM 760 N N . PRO A 1 96 ? -18.457 2.704 10.876 1.00 95.94 96 PRO A N 1
ATOM 761 C CA . PRO A 1 96 ? -17.086 3.170 10.669 1.00 95.94 96 PRO A CA 1
ATOM 762 C C . PRO A 1 96 ? -16.261 3.286 11.958 1.00 95.94 96 PRO A C 1
ATOM 764 O O . PRO A 1 96 ? -15.070 2.977 11.959 1.00 95.94 96 PRO A O 1
ATOM 767 N N . GLU A 1 97 ? -16.880 3.700 13.067 1.00 96.06 97 GLU A N 1
ATOM 768 C CA . GLU A 1 97 ? -16.178 3.876 14.346 1.00 96.06 97 GLU A CA 1
ATOM 769 C C . GLU A 1 97 ? -15.769 2.534 14.955 1.00 96.06 97 GLU A C 1
ATOM 771 O O . GLU A 1 97 ? -14.647 2.375 15.447 1.00 96.06 97 GLU A O 1
ATOM 776 N N . GLN A 1 98 ? -16.645 1.530 14.862 1.00 95.00 98 GLN A N 1
ATOM 777 C CA . GLN A 1 98 ? -16.297 0.173 15.269 1.00 95.00 98 GLN A CA 1
ATOM 778 C C . GLN A 1 98 ? -15.198 -0.402 14.374 1.00 95.00 98 GLN A C 1
ATOM 780 O O . GLN A 1 98 ? -14.226 -0.947 14.895 1.00 95.00 98 GLN A O 1
ATOM 785 N N . PHE A 1 99 ? -15.316 -0.239 13.052 1.00 95.81 99 PHE A N 1
ATOM 786 C CA . PHE A 1 99 ? -14.281 -0.666 12.110 1.00 95.81 99 PHE A CA 1
ATOM 787 C C . PHE A 1 99 ? -12.921 -0.053 12.468 1.00 95.81 99 PHE A C 1
ATOM 789 O O . PHE A 1 99 ? -11.926 -0.763 12.592 1.00 95.81 99 PHE A O 1
ATOM 796 N N . LYS A 1 100 ? -12.878 1.259 12.725 1.00 95.31 100 LYS A N 1
ATOM 797 C CA . LYS A 1 100 ? -11.670 1.962 13.169 1.00 95.31 100 LYS A CA 1
ATOM 798 C C . LYS A 1 100 ? -11.098 1.378 14.460 1.00 95.31 100 LYS A C 1
ATOM 800 O O . LYS A 1 100 ? -9.896 1.120 14.522 1.00 95.31 100 LYS A O 1
ATOM 805 N N . SER A 1 101 ? -11.931 1.161 15.478 1.00 94.06 101 SER A N 1
ATOM 806 C CA . SER A 1 101 ? -11.490 0.578 16.751 1.00 94.06 101 SER A CA 1
ATOM 807 C C . SER A 1 101 ? -10.887 -0.817 16.561 1.00 94.06 101 SER A C 1
ATOM 809 O O . SER A 1 101 ? -9.834 -1.131 17.119 1.00 94.06 101 SER A O 1
ATOM 811 N N . GLU A 1 102 ? -11.518 -1.646 15.733 1.00 94.50 102 GLU A N 1
ATOM 812 C CA . GLU A 1 102 ? -11.042 -2.994 15.452 1.00 94.50 102 GLU A CA 1
ATOM 813 C C . GLU A 1 102 ? -9.749 -3.007 14.646 1.00 94.50 102 GLU A C 1
ATOM 815 O O . GLU A 1 102 ? -8.823 -3.712 15.036 1.00 94.50 102 GLU A O 1
ATOM 820 N N . VAL A 1 103 ? -9.628 -2.191 13.595 1.00 94.88 103 VAL A N 1
ATOM 821 C CA . VAL A 1 103 ? -8.376 -2.066 12.833 1.00 94.88 103 VAL A CA 1
ATOM 822 C C . VAL A 1 103 ? -7.230 -1.647 13.751 1.00 94.88 103 VAL A C 1
ATOM 824 O O . VAL A 1 103 ? -6.164 -2.256 13.715 1.00 94.88 103 VAL A O 1
ATOM 827 N N . GLN A 1 104 ? -7.447 -0.671 14.636 1.00 93.06 104 GLN A N 1
ATOM 828 C CA . GLN A 1 104 ? -6.424 -0.239 15.593 1.00 93.06 104 GLN A CA 1
ATOM 829 C C . GLN A 1 104 ? -5.992 -1.365 16.542 1.00 93.06 104 GLN A C 1
ATOM 831 O O . GLN A 1 104 ? -4.808 -1.475 16.855 1.00 93.06 104 GLN A O 1
ATOM 836 N N . ARG A 1 105 ? -6.922 -2.232 16.963 1.00 92.94 105 ARG A N 1
ATOM 837 C CA . ARG A 1 105 ? -6.606 -3.425 17.764 1.00 92.94 105 ARG A CA 1
ATOM 838 C C . ARG A 1 105 ? -5.882 -4.496 16.952 1.00 92.94 105 ARG A C 1
ATOM 840 O O . ARG A 1 105 ? -4.952 -5.100 17.469 1.00 92.94 105 ARG A O 1
ATOM 847 N N . ILE A 1 106 ? -6.280 -4.712 15.701 1.00 94.00 106 ILE A N 1
ATOM 848 C CA . ILE A 1 106 ? -5.642 -5.667 14.789 1.00 94.00 106 ILE A CA 1
ATOM 849 C C . ILE A 1 106 ? -4.192 -5.258 14.510 1.00 94.00 106 ILE A C 1
ATOM 851 O O . ILE A 1 106 ? -3.313 -6.114 14.500 1.00 94.00 106 ILE A O 1
ATOM 855 N N . LEU A 1 107 ? -3.909 -3.958 14.367 1.00 92.88 107 LEU A N 1
ATOM 856 C CA . LEU A 1 107 ? -2.544 -3.444 14.203 1.00 92.88 107 LEU A CA 1
ATOM 857 C C . LEU A 1 107 ? -1.648 -3.723 15.424 1.00 92.88 107 LEU A C 1
ATOM 859 O O . LEU A 1 107 ? -0.431 -3.825 15.269 1.00 92.88 107 LEU A O 1
ATOM 863 N N . CYS A 1 108 ? -2.215 -3.917 16.619 1.00 90.94 108 CYS A N 1
ATOM 864 C CA . CYS A 1 108 ? -1.463 -4.381 17.791 1.00 90.94 108 CYS A CA 1
ATOM 865 C C . CYS A 1 108 ? -1.071 -5.866 17.701 1.00 90.94 108 CYS A C 1
ATOM 867 O O . CYS A 1 108 ? -0.244 -6.326 18.489 1.00 90.94 108 CYS A O 1
ATOM 869 N N . GLY A 1 109 ? -1.632 -6.610 16.749 1.00 92.38 109 GLY A N 1
ATOM 870 C CA . GLY A 1 109 ? -1.519 -8.058 16.627 1.00 92.38 109 GLY A CA 1
ATOM 871 C C . GLY A 1 109 ? -2.496 -8.816 17.527 1.00 92.38 109 GLY A C 1
ATOM 872 O O . GLY A 1 109 ? -3.145 -8.252 18.409 1.00 92.38 109 GLY A O 1
ATOM 873 N N . GLY A 1 110 ? -2.603 -10.121 17.292 1.00 93.19 110 GLY A N 1
ATOM 874 C CA . GLY A 1 110 ? -3.500 -11.026 18.011 1.00 93.19 110 GLY A CA 1
ATOM 875 C C . GLY A 1 110 ? -4.457 -11.763 17.079 1.00 93.19 110 GLY A C 1
ATOM 876 O O . GLY A 1 110 ? -4.358 -11.663 15.859 1.00 93.19 110 GLY A O 1
ATOM 877 N N . ARG A 1 111 ? -5.398 -12.515 17.657 1.00 94.62 111 ARG A N 1
ATOM 878 C CA . ARG A 1 111 ? -6.330 -13.351 16.896 1.00 94.62 111 ARG A CA 1
ATOM 879 C C . ARG A 1 111 ? -7.678 -12.664 16.715 1.00 94.62 111 ARG A C 1
ATOM 881 O O . ARG A 1 111 ? -8.368 -12.386 17.694 1.00 94.62 111 ARG A O 1
ATOM 888 N N . PHE A 1 112 ? -8.075 -12.438 15.468 1.00 90.75 112 PHE A N 1
ATOM 889 C CA . PHE A 1 112 ? -9.338 -11.803 15.092 1.00 90.75 112 PHE A CA 1
ATOM 890 C C . PHE A 1 112 ? -9.993 -12.613 13.980 1.00 90.75 112 PHE A C 1
ATOM 892 O O . PHE A 1 112 ? -9.322 -13.049 13.051 1.00 90.75 112 PHE A O 1
ATOM 899 N N . TYR A 1 113 ? -11.301 -12.852 14.075 1.00 89.06 113 TYR A N 1
ATOM 900 C CA . TYR A 1 113 ? -12.036 -13.635 13.069 1.00 89.06 113 TYR A CA 1
ATOM 901 C C . TYR A 1 113 ? -11.453 -15.040 12.818 1.00 89.06 113 TYR A C 1
ATOM 903 O O . TYR A 1 113 ? -11.545 -15.582 11.723 1.00 89.06 113 TYR A O 1
ATOM 911 N N . GLY A 1 114 ? -10.816 -15.629 13.837 1.00 90.12 114 GLY A N 1
ATOM 912 C CA . GLY A 1 114 ? -10.131 -16.921 13.733 1.00 90.12 114 GLY A CA 1
ATOM 913 C C . GLY A 1 114 ? -8.754 -16.871 13.060 1.00 90.12 114 GLY A C 1
ATOM 914 O O . GLY A 1 114 ? -8.058 -17.886 13.107 1.00 90.12 114 GLY A O 1
ATOM 915 N N . ILE A 1 115 ? -8.350 -15.712 12.529 1.00 91.25 115 ILE A N 1
ATOM 916 C CA . ILE A 1 115 ? -7.082 -15.447 11.841 1.00 91.25 115 ILE A CA 1
ATOM 917 C C . ILE A 1 115 ? -6.113 -14.761 12.808 1.00 91.25 115 ILE A C 1
ATOM 919 O O . ILE A 1 115 ? -6.495 -13.859 13.555 1.00 91.25 115 ILE A O 1
ATOM 923 N N . ASP A 1 116 ? -4.853 -15.181 12.791 1.00 94.44 116 ASP A N 1
ATOM 924 C CA . ASP A 1 116 ? -3.792 -14.532 13.554 1.00 94.44 116 ASP A CA 1
ATOM 925 C C . ASP A 1 116 ? -3.189 -13.373 12.755 1.00 94.44 116 ASP A C 1
ATOM 927 O O . ASP A 1 116 ? -2.720 -13.544 11.629 1.00 94.44 116 ASP A O 1
ATOM 931 N N . PHE A 1 117 ? -3.195 -12.185 13.355 1.00 93.00 117 PHE A N 1
ATOM 932 C CA . PHE A 1 117 ? -2.589 -10.981 12.806 1.00 93.00 117 PHE A CA 1
ATOM 933 C C . PHE A 1 117 ? -1.271 -10.684 13.528 1.00 93.00 117 PHE A C 1
ATOM 935 O O . PHE A 1 117 ? -1.242 -10.642 14.765 1.00 93.00 117 PHE A O 1
ATOM 942 N N . PRO A 1 118 ? -0.170 -10.454 12.793 1.00 92.19 118 PRO A N 1
ATOM 943 C CA . PRO A 1 118 ? 1.086 -10.049 13.401 1.00 92.19 118 PRO A CA 1
ATOM 944 C C . PRO A 1 118 ? 0.978 -8.628 13.965 1.00 92.19 118 PRO A C 1
ATOM 946 O O . PRO A 1 118 ? 0.306 -7.766 13.400 1.00 92.19 118 PRO A O 1
ATOM 949 N N . SER A 1 119 ? 1.686 -8.366 15.064 1.00 90.56 119 SER A N 1
ATOM 950 C CA . SER A 1 119 ? 1.829 -7.007 15.586 1.00 90.56 119 SER A CA 1
ATOM 951 C C . SER A 1 119 ? 2.559 -6.124 14.580 1.00 90.56 119 SER A C 1
ATOM 953 O O . SER A 1 119 ? 3.624 -6.478 14.072 1.00 90.56 119 SER A O 1
ATOM 955 N N . HIS A 1 120 ? 2.004 -4.946 14.320 1.00 90.06 120 HIS A N 1
ATOM 956 C CA . HIS A 1 120 ? 2.540 -4.033 13.330 1.00 90.06 120 HIS A CA 1
ATOM 957 C C . HIS A 1 120 ? 3.892 -3.442 13.791 1.00 90.06 120 HIS A C 1
ATOM 959 O O . HIS A 1 120 ? 3.967 -2.895 14.899 1.00 90.06 120 HIS A O 1
ATOM 965 N N . PRO A 1 121 ? 4.956 -3.455 12.958 1.00 84.50 121 PRO A N 1
ATOM 966 C CA . PRO A 1 121 ? 6.307 -3.043 13.361 1.00 84.50 121 PRO A CA 1
ATOM 967 C C . PRO A 1 121 ? 6.375 -1.652 14.000 1.00 8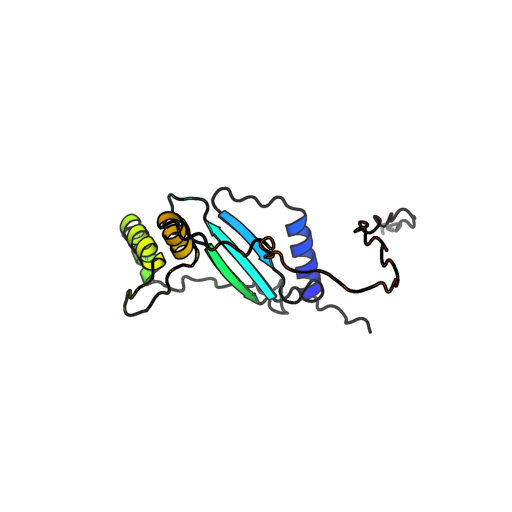4.50 121 PRO A C 1
ATOM 969 O O . PRO A 1 121 ? 6.997 -1.467 15.046 1.00 84.50 121 PRO A O 1
ATOM 972 N N . ARG A 1 122 ? 5.662 -0.677 13.423 1.00 78.44 122 ARG A N 1
ATOM 973 C CA . ARG A 1 122 ? 5.628 0.698 13.943 1.00 78.44 122 ARG A CA 1
ATOM 974 C C . ARG A 1 122 ? 4.973 0.808 15.327 1.00 78.44 122 ARG A C 1
ATOM 976 O O . ARG A 1 122 ? 5.402 1.624 16.140 1.00 78.44 122 ARG A O 1
ATOM 983 N N . GLN A 1 123 ? 3.987 -0.035 15.642 1.00 75.25 123 GLN A N 1
ATOM 984 C CA . GLN A 1 123 ? 3.419 -0.057 16.990 1.00 75.25 123 GLN A CA 1
ATOM 985 C C . GLN A 1 123 ? 4.394 -0.658 18.004 1.00 75.25 123 GLN A C 1
ATOM 987 O O . GLN A 1 123 ? 4.517 -0.133 19.110 1.00 75.25 123 GLN A O 1
ATOM 992 N N . ILE A 1 124 ? 5.139 -1.699 17.620 1.00 73.94 124 ILE A N 1
ATOM 993 C CA . ILE A 1 124 ? 6.200 -2.276 18.459 1.00 73.94 124 ILE A CA 1
ATOM 994 C C . ILE A 1 124 ? 7.263 -1.215 18.767 1.00 73.94 124 ILE A C 1
ATOM 996 O O . ILE A 1 124 ? 7.676 -1.070 19.918 1.00 73.94 124 ILE A O 1
ATOM 1000 N N . GLU A 1 125 ? 7.689 -0.443 17.765 1.00 75.38 125 GLU A N 1
ATOM 1001 C CA . GLU A 1 125 ? 8.668 0.628 17.954 1.00 75.38 125 GLU A CA 1
ATOM 1002 C C . GLU A 1 125 ? 8.146 1.734 18.882 1.00 75.38 125 GLU A C 1
ATOM 1004 O O . GLU A 1 125 ? 8.851 2.122 19.813 1.00 75.38 125 GLU A O 1
ATOM 1009 N N . MET A 1 126 ? 6.900 2.190 18.711 1.00 72.94 126 MET A N 1
ATOM 1010 C CA . MET A 1 126 ? 6.298 3.171 19.624 1.00 72.94 126 MET A CA 1
ATOM 1011 C C . MET A 1 126 ? 6.227 2.656 21.066 1.00 72.94 126 MET A C 1
ATOM 1013 O O . MET A 1 126 ? 6.524 3.405 21.996 1.00 72.94 126 MET A O 1
ATOM 1017 N N . GLN A 1 127 ? 5.856 1.390 21.277 1.00 71.56 127 GLN A N 1
ATOM 1018 C CA . GLN A 1 127 ? 5.842 0.792 22.617 1.00 71.56 127 GLN A CA 1
ATOM 1019 C C . GLN A 1 127 ? 7.256 0.727 23.212 1.00 71.56 127 GLN A C 1
ATOM 1021 O O . GLN A 1 127 ? 7.457 1.111 24.362 1.00 71.56 127 GLN A O 1
ATOM 1026 N N . ARG A 1 128 ? 8.264 0.350 22.416 1.00 75.62 128 ARG A N 1
ATOM 1027 C CA . ARG A 1 128 ? 9.675 0.367 22.842 1.00 75.62 128 ARG A CA 1
ATOM 1028 C C . ARG A 1 128 ? 10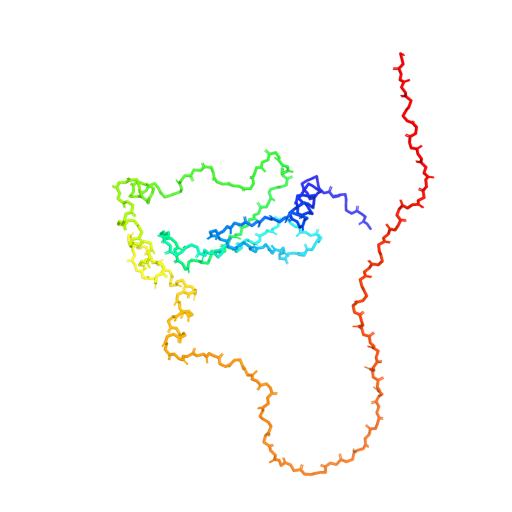.153 1.766 23.225 1.00 75.62 128 ARG A C 1
ATOM 1030 O O . ARG A 1 128 ? 10.820 1.914 24.246 1.00 75.62 128 ARG A O 1
ATOM 1037 N N . GLN A 1 129 ? 9.790 2.787 22.447 1.00 73.94 129 GLN A N 1
ATOM 1038 C CA . GLN A 1 129 ? 10.107 4.183 22.758 1.00 73.94 129 GLN A CA 1
ATOM 1039 C C . GLN A 1 129 ? 9.443 4.632 24.066 1.00 73.94 129 GLN A C 1
ATOM 1041 O O . GLN A 1 129 ? 10.106 5.244 24.900 1.00 73.94 129 GLN A O 1
ATOM 1046 N N . LYS A 1 130 ? 8.171 4.268 24.290 1.00 73.88 130 LYS A N 1
ATOM 1047 C CA . LYS A 1 130 ? 7.464 4.525 25.558 1.00 73.88 130 LYS A CA 1
ATOM 1048 C C . LYS A 1 130 ? 8.129 3.838 26.751 1.00 73.88 130 LYS A C 1
ATOM 1050 O O . LYS A 1 130 ? 8.151 4.404 27.837 1.00 73.88 130 LYS A O 1
ATOM 1055 N N . TRP A 1 131 ? 8.688 2.646 26.557 1.00 73.12 131 TRP A N 1
ATOM 1056 C CA . TRP A 1 131 ? 9.407 1.898 27.594 1.00 73.12 131 TRP A CA 1
ATOM 1057 C C . TRP A 1 131 ? 10.865 2.346 27.780 1.00 73.12 131 TRP A C 1
ATOM 1059 O O . TRP A 1 131 ? 11.604 1.718 28.532 1.00 73.12 131 TRP A O 1
ATOM 1069 N N . GLY A 1 132 ? 11.314 3.400 27.086 1.00 70.50 132 GLY A N 1
ATOM 1070 C CA . GLY A 1 132 ? 12.701 3.869 27.153 1.00 70.50 132 GLY A CA 1
ATOM 1071 C C . GLY A 1 132 ? 13.722 2.889 26.558 1.00 70.50 132 GLY A C 1
ATOM 1072 O O . GLY A 1 132 ? 14.927 3.119 26.647 1.00 70.50 132 GLY A O 1
ATOM 1073 N N . LEU A 1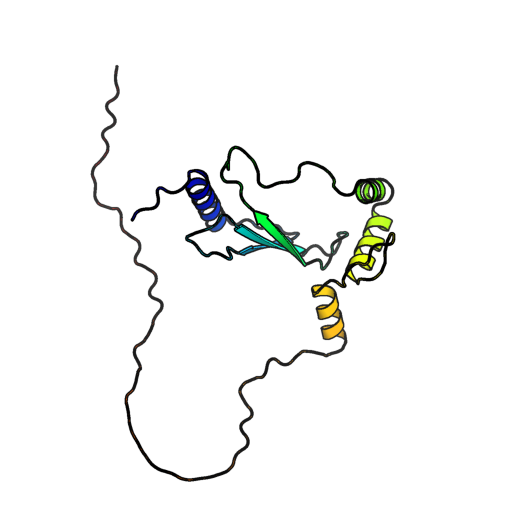 133 ? 13.263 1.816 25.906 1.00 61.44 133 LEU A N 1
ATOM 1074 C CA . LEU A 1 133 ? 14.088 0.803 25.253 1.00 61.44 133 LEU A CA 1
ATOM 1075 C C . LEU A 1 133 ? 14.493 1.297 23.863 1.00 61.44 133 LEU A C 1
ATOM 1077 O O . LEU A 1 133 ? 14.085 0.762 22.830 1.00 61.44 133 LEU A O 1
ATOM 1081 N N . ARG A 1 134 ? 15.316 2.348 23.820 1.00 58.16 134 ARG A N 1
ATOM 1082 C CA . ARG A 1 134 ? 16.034 2.698 22.595 1.00 58.16 134 ARG A CA 1
ATOM 1083 C C . ARG A 1 134 ? 17.159 1.687 22.436 1.00 58.16 134 ARG A C 1
ATOM 1085 O O . ARG A 1 134 ? 18.089 1.672 23.238 1.00 58.16 134 ARG A O 1
ATOM 1092 N N . VAL A 1 135 ? 17.101 0.861 21.392 1.00 53.91 135 VAL A N 1
ATOM 1093 C CA . VAL A 1 135 ? 18.288 0.124 20.950 1.00 53.91 135 VAL A CA 1
ATOM 1094 C C . VAL A 1 135 ? 19.315 1.190 20.575 1.00 53.91 135 VAL A C 1
ATOM 1096 O O . VAL A 1 135 ? 19.176 1.865 19.552 1.00 53.91 135 VAL A O 1
ATOM 1099 N N . LYS A 1 136 ? 20.307 1.409 21.445 1.00 46.00 136 LYS A N 1
ATOM 1100 C CA . LYS A 1 136 ? 21.538 2.089 21.056 1.00 46.00 136 LYS A CA 1
ATOM 1101 C C . LYS A 1 136 ? 22.089 1.249 19.909 1.00 46.00 136 LYS A C 1
ATOM 1103 O O . LYS A 1 136 ? 22.541 0.132 20.138 1.00 46.00 136 LYS A O 1
ATOM 1108 N N . ARG A 1 137 ? 22.016 1.754 18.673 1.00 46.59 137 ARG A N 1
ATOM 1109 C CA . ARG A 1 137 ? 22.981 1.300 17.668 1.00 46.59 137 ARG A CA 1
ATOM 1110 C C . ARG A 1 137 ? 24.355 1.505 18.315 1.00 46.59 137 ARG A C 1
ATOM 1112 O O . ARG A 1 137 ? 24.514 2.565 18.937 1.00 46.59 137 ARG A O 1
ATOM 1119 N N . PRO A 1 138 ? 25.270 0.526 18.264 1.00 38.16 138 PRO A N 1
ATOM 1120 C CA . PRO A 1 138 ? 26.609 0.722 18.790 1.00 38.16 138 PRO A CA 1
ATOM 1121 C C . PRO A 1 138 ? 27.140 2.030 18.213 1.00 38.16 138 PRO A C 1
ATOM 1123 O O . PRO A 1 138 ? 27.139 2.240 17.002 1.00 38.16 138 PRO A O 1
ATOM 1126 N N . ARG A 1 139 ? 27.433 2.968 19.107 1.00 40.03 139 ARG A N 1
ATOM 1127 C CA . ARG A 1 139 ? 28.318 4.073 18.792 1.00 40.03 139 ARG A CA 1
ATOM 1128 C C . ARG A 1 139 ? 29.680 3.395 18.806 1.00 40.03 139 ARG A C 1
ATOM 1130 O O . ARG A 1 139 ? 30.018 2.810 19.833 1.00 40.03 139 ARG A O 1
ATOM 1137 N N . ASP A 1 140 ? 30.375 3.379 17.678 1.00 50.91 140 ASP A N 1
ATOM 1138 C CA . ASP A 1 140 ? 31.769 2.941 17.612 1.00 50.91 140 ASP A CA 1
ATOM 1139 C C . ASP A 1 140 ? 32.615 3.960 18.388 1.00 50.91 140 ASP A C 1
ATOM 1141 O O . ASP A 1 140 ? 33.202 4.859 17.806 1.00 50.91 140 ASP A O 1
ATOM 1145 N N . ASP A 1 141 ? 32.546 3.916 19.715 1.00 48.75 141 ASP A N 1
ATOM 1146 C CA . ASP A 1 141 ? 33.340 4.739 20.625 1.00 48.75 141 ASP A CA 1
ATOM 1147 C C . ASP A 1 141 ? 33.198 4.161 22.038 1.00 48.75 141 ASP A C 1
ATOM 1149 O O . ASP A 1 141 ? 32.415 4.636 22.855 1.00 48.75 141 ASP A O 1
ATOM 1153 N N . ASP A 1 142 ? 33.905 3.059 22.279 1.00 40.19 142 ASP A N 1
ATOM 1154 C CA . ASP A 1 142 ? 34.387 2.649 23.602 1.00 40.19 142 ASP A CA 1
ATOM 1155 C C . ASP A 1 142 ? 35.525 1.635 23.383 1.00 40.19 142 ASP A C 1
ATOM 1157 O O . ASP A 1 142 ? 35.336 0.418 23.406 1.00 40.19 142 ASP A O 1
ATOM 1161 N N . SER A 1 143 ? 36.729 2.151 23.121 1.00 41.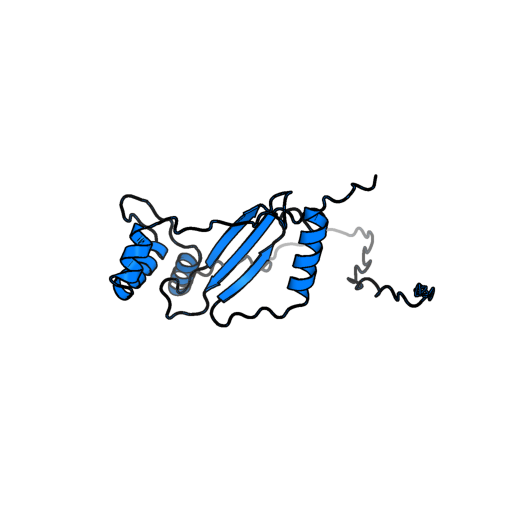09 143 SER A N 1
ATOM 1162 C CA . SER A 1 143 ? 37.972 1.378 23.228 1.00 41.09 143 SER A CA 1
ATOM 1163 C C . SER A 1 143 ? 38.508 1.504 24.659 1.00 41.09 143 SER A C 1
ATOM 1165 O O . SER A 1 143 ? 38.802 2.624 25.087 1.00 41.09 143 SER A O 1
ATOM 1167 N N . PRO A 1 144 ? 38.680 0.406 25.417 1.00 41.81 144 PRO A N 1
ATOM 1168 C CA . PRO A 1 144 ? 39.386 0.450 26.687 1.00 41.81 144 PRO A CA 1
ATOM 1169 C C . PRO A 1 144 ? 40.896 0.556 26.442 1.00 41.81 144 PRO A C 1
ATOM 1171 O O . PRO A 1 144 ? 41.482 -0.200 25.670 1.00 41.81 144 PRO A O 1
ATOM 1174 N N . ALA A 1 145 ? 41.521 1.517 27.115 1.00 37.28 145 ALA A N 1
ATOM 1175 C CA . ALA A 1 145 ? 42.959 1.734 27.105 1.00 37.28 145 ALA A CA 1
ATOM 1176 C C . ALA A 1 145 ? 43.729 0.592 27.797 1.00 37.28 145 ALA A C 1
ATOM 1178 O O . ALA A 1 145 ? 43.435 0.272 28.946 1.00 37.28 145 ALA A O 1
ATOM 1179 N N . ALA A 1 146 ? 44.730 0.045 27.097 1.00 34.50 146 ALA A N 1
ATOM 1180 C CA . ALA A 1 146 ? 46.004 -0.559 27.545 1.00 34.50 146 ALA A CA 1
ATOM 1181 C C . ALA A 1 146 ? 46.503 -1.429 26.368 1.00 34.50 146 ALA A C 1
ATOM 1183 O O . ALA A 1 146 ? 45.711 -2.176 25.811 1.00 34.50 146 ALA A O 1
ATOM 1184 N N . SER A 1 147 ? 47.738 -1.420 25.874 1.00 33.38 147 SER A N 1
ATOM 1185 C CA . SER A 1 147 ? 49.045 -0.958 26.342 1.00 33.38 147 SER A CA 1
ATOM 1186 C C . SER A 1 147 ? 50.008 -0.936 25.131 1.00 33.38 147 SER A C 1
ATOM 1188 O O . SER A 1 147 ? 49.674 -1.428 24.058 1.00 33.38 147 SER A O 1
ATOM 1190 N N . SER A 1 148 ? 51.173 -0.327 25.331 1.00 36.56 148 SER A N 1
ATOM 1191 C CA . SER A 1 148 ? 52.233 0.088 24.400 1.00 36.56 148 SER A CA 1
ATOM 1192 C C . SER A 1 148 ? 52.964 -0.985 23.56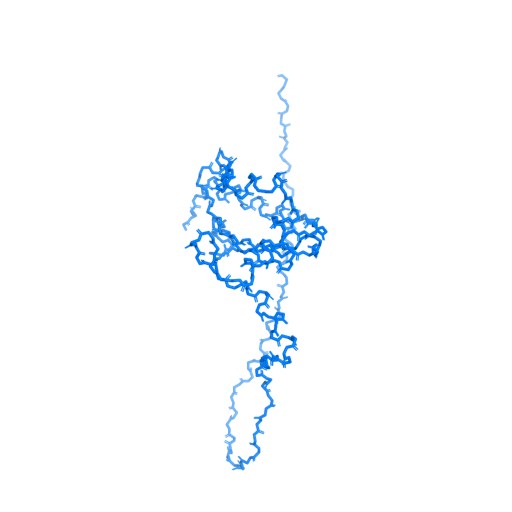7 1.00 36.56 148 SER A C 1
ATOM 1194 O O . SER A 1 148 ? 52.992 -2.154 23.939 1.00 36.56 148 SER A O 1
ATOM 1196 N N . GLU A 1 149 ? 53.654 -0.470 22.527 1.00 32.59 149 GLU A N 1
ATOM 1197 C CA . GLU A 1 149 ? 54.677 -1.076 21.635 1.00 32.59 149 GLU A CA 1
ATOM 1198 C C . GLU A 1 149 ? 54.102 -2.092 20.625 1.00 32.59 149 GLU A C 1
ATOM 1200 O O . GLU A 1 149 ? 53.317 -2.953 20.992 1.00 32.59 149 GLU A O 1
ATOM 1205 N N . TRP A 1 150 ? 54.330 -2.026 19.306 1.00 34.94 150 TRP A N 1
ATOM 1206 C CA . TRP A 1 150 ? 55.601 -1.958 18.579 1.00 34.94 150 TRP A CA 1
ATOM 1207 C C . TRP A 1 150 ? 55.447 -1.349 17.163 1.00 34.94 150 TRP A C 1
ATOM 1209 O O . TRP A 1 150 ? 54.481 -1.620 16.453 1.00 34.94 150 TRP A O 1
ATOM 1219 N N . ASP A 1 151 ? 56.440 -0.540 16.792 1.00 33.84 151 ASP A N 1
ATOM 1220 C CA . ASP A 1 151 ? 57.093 -0.346 15.485 1.00 33.84 151 ASP A CA 1
ATOM 1221 C C . ASP A 1 151 ? 56.322 -0.436 14.148 1.00 33.84 151 ASP A C 1
ATOM 1223 O O . ASP A 1 151 ? 56.051 -1.493 13.587 1.00 33.84 151 ASP A O 1
ATOM 1227 N N . GLY A 1 152 ? 56.154 0.747 13.546 1.00 38.66 152 GLY A N 1
ATOM 1228 C CA . GLY A 1 152 ? 56.841 1.132 12.306 1.00 38.66 152 GLY A CA 1
ATOM 1229 C C . GLY A 1 152 ? 56.876 0.151 11.131 1.00 38.66 152 GLY A C 1
ATOM 1230 O O . GLY A 1 152 ? 57.890 -0.500 10.914 1.00 38.66 152 GLY A O 1
ATOM 1231 N N . MET A 1 153 ? 55.865 0.216 10.260 1.00 36.66 153 MET A N 1
ATOM 1232 C CA . MET A 1 153 ? 56.013 -0.041 8.821 1.00 36.66 153 MET A CA 1
ATOM 1233 C C . MET A 1 153 ? 55.078 0.891 8.041 1.00 36.66 153 MET A C 1
ATOM 1235 O O . MET A 1 153 ? 53.856 0.781 8.109 1.00 36.66 153 MET A O 1
ATOM 1239 N N . ALA A 1 154 ? 55.668 1.833 7.306 1.00 38.56 154 ALA A N 1
ATOM 1240 C CA . ALA A 1 154 ? 54.962 2.704 6.377 1.00 38.56 154 ALA A CA 1
ATOM 1241 C C . ALA A 1 154 ? 54.624 1.951 5.077 1.00 38.56 154 ALA A C 1
ATOM 1243 O O . ALA A 1 154 ? 55.489 1.318 4.469 1.00 38.56 154 ALA A O 1
ATOM 1244 N N . SER A 1 155 ? 53.371 2.051 4.632 1.00 37.75 155 SER A N 1
ATOM 1245 C CA . SER A 1 155 ? 52.909 1.722 3.276 1.00 37.75 155 SER A CA 1
ATOM 1246 C C . SER A 1 155 ? 51.503 2.303 3.046 1.00 37.75 155 SER A C 1
ATOM 1248 O O . SER A 1 155 ? 50.831 2.657 4.010 1.00 37.75 155 SER A O 1
ATOM 1250 N N . PRO A 1 156 ? 51.101 2.534 1.788 1.00 39.97 156 PRO A N 1
ATOM 1251 C CA . PRO A 1 156 ? 50.960 3.878 1.234 1.00 39.97 156 PRO A CA 1
ATOM 1252 C C . PRO A 1 156 ? 49.564 4.489 1.430 1.00 39.97 156 PRO A C 1
ATOM 1254 O O . PRO A 1 156 ? 48.556 3.788 1.436 1.00 39.97 156 PRO A O 1
ATOM 1257 N N . ASN A 1 157 ? 49.521 5.823 1.523 1.00 34.06 157 ASN A N 1
ATOM 1258 C CA . ASN A 1 157 ? 48.294 6.619 1.478 1.00 34.06 157 ASN A CA 1
ATOM 1259 C C . ASN A 1 157 ? 47.497 6.301 0.204 1.00 34.06 157 ASN A C 1
ATOM 1261 O O . ASN A 1 157 ? 47.836 6.780 -0.874 1.00 34.06 157 ASN A O 1
ATOM 1265 N N . ALA A 1 158 ? 46.396 5.568 0.346 1.00 37.44 158 ALA A N 1
ATOM 1266 C CA . ALA A 1 158 ? 45.283 5.614 -0.592 1.00 37.44 158 ALA A CA 1
ATOM 1267 C C . ALA A 1 158 ? 44.351 6.762 -0.176 1.00 37.44 158 ALA A C 1
ATOM 1269 O O . ALA A 1 158 ? 43.234 6.551 0.287 1.00 37.44 158 ALA A O 1
ATOM 1270 N N . SER A 1 159 ? 44.850 7.990 -0.309 1.00 43.69 159 SER A N 1
ATOM 1271 C CA . SER A 1 159 ? 44.013 9.190 -0.336 1.00 43.69 159 SER A CA 1
ATOM 1272 C C . SER A 1 159 ? 43.742 9.545 -1.793 1.00 43.69 159 SER A C 1
ATOM 1274 O O . SER A 1 159 ? 44.107 10.626 -2.241 1.00 43.69 159 SER A O 1
ATOM 1276 N N . ASP A 1 160 ? 43.121 8.624 -2.528 1.00 35.56 160 ASP A N 1
ATOM 1277 C CA . ASP A 1 160 ? 42.430 8.976 -3.762 1.00 35.56 160 ASP A CA 1
ATOM 1278 C C . ASP A 1 160 ? 40.978 9.268 -3.397 1.00 35.56 160 ASP A C 1
ATOM 1280 O O . ASP A 1 160 ? 40.189 8.403 -3.014 1.00 35.56 160 ASP A O 1
ATOM 1284 N N . ALA A 1 161 ? 40.674 10.559 -3.445 1.00 45.44 161 ALA A N 1
ATOM 1285 C CA . ALA A 1 161 ? 39.353 11.114 -3.287 1.00 45.44 161 ALA A CA 1
ATOM 1286 C C . ALA A 1 161 ? 38.387 10.475 -4.295 1.00 45.44 161 ALA A C 1
ATOM 1288 O O . ALA A 1 161 ? 38.499 10.703 -5.495 1.00 45.44 161 ALA A O 1
ATOM 1289 N N . ILE A 1 162 ? 37.379 9.749 -3.811 1.00 35.75 162 ILE A N 1
ATOM 1290 C CA . ILE A 1 162 ? 36.156 9.536 -4.590 1.00 35.75 162 ILE A CA 1
ATOM 1291 C C . ILE A 1 162 ? 35.177 10.617 -4.146 1.00 35.75 162 ILE A C 1
ATOM 1293 O O . ILE A 1 162 ? 34.300 10.416 -3.306 1.00 35.75 162 ILE A O 1
ATOM 1297 N N . GLY A 1 163 ? 35.395 11.812 -4.699 1.00 33.78 163 GLY A N 1
ATOM 1298 C CA . GLY A 1 163 ? 34.331 12.786 -4.852 1.00 33.78 163 GLY A CA 1
ATOM 1299 C C . GLY A 1 163 ? 33.263 12.165 -5.743 1.00 33.78 163 GLY A C 1
ATOM 1300 O O . GLY A 1 163 ? 33.558 11.668 -6.828 1.00 33.78 163 GLY A O 1
ATOM 1301 N N . ILE A 1 164 ? 32.020 12.150 -5.273 1.00 34.22 164 ILE A N 1
ATOM 1302 C CA . ILE A 1 164 ? 30.878 11.881 -6.141 1.00 34.22 164 ILE A CA 1
ATOM 1303 C C . ILE A 1 164 ? 30.745 13.117 -7.032 1.00 34.22 164 ILE A C 1
ATOM 1305 O O . ILE A 1 164 ? 30.076 14.085 -6.673 1.00 34.22 164 ILE A O 1
ATOM 1309 N N . GLU A 1 165 ? 31.441 13.114 -8.167 1.00 37.47 165 GLU A N 1
ATOM 1310 C CA . GLU A 1 165 ? 31.131 14.023 -9.261 1.00 37.47 165 GLU A CA 1
ATOM 1311 C C . GLU A 1 165 ? 29.788 13.597 -9.852 1.00 37.47 165 GLU A C 1
ATOM 1313 O O . GLU A 1 165 ? 29.585 12.452 -10.268 1.00 37.47 165 GLU A O 1
ATOM 1318 N N . ALA A 1 166 ? 28.838 14.530 -9.842 1.00 41.12 166 ALA A N 1
ATOM 1319 C CA . ALA A 1 166 ? 27.621 14.416 -10.621 1.00 41.12 166 ALA A CA 1
ATOM 1320 C C . ALA A 1 166 ? 28.006 14.163 -12.090 1.00 41.12 166 ALA A C 1
ATOM 1322 O O . ALA A 1 166 ? 28.864 14.882 -12.609 1.00 41.12 166 ALA A O 1
ATOM 1323 N N . PRO A 1 167 ? 27.404 13.182 -12.785 1.00 42.53 167 PRO A N 1
ATOM 1324 C CA . PRO A 1 167 ? 27.662 13.026 -14.203 1.00 42.53 167 PRO A CA 1
ATOM 1325 C C . PRO A 1 167 ? 27.241 14.310 -14.916 1.00 42.53 167 PRO A C 1
ATOM 1327 O O . PRO A 1 167 ? 26.101 14.768 -14.797 1.00 42.53 167 PRO A O 1
ATOM 1330 N N . VAL A 1 168 ? 28.215 14.883 -15.620 1.00 39.00 168 VAL A N 1
ATOM 1331 C CA . VAL A 1 168 ? 28.088 16.045 -16.491 1.00 39.00 168 VAL A CA 1
ATOM 1332 C C . VAL A 1 168 ? 26.831 15.900 -17.342 1.00 39.00 168 VAL A C 1
ATOM 1334 O O . VAL A 1 168 ? 26.623 14.900 -18.032 1.00 39.00 168 VAL A O 1
ATOM 1337 N N . LEU A 1 169 ? 25.989 16.923 -17.244 1.00 40.69 169 LEU A N 1
ATOM 1338 C CA . LEU A 1 169 ? 24.844 17.183 -18.096 1.00 40.69 169 LEU A CA 1
ATOM 1339 C C . LEU A 1 169 ? 25.316 17.056 -19.551 1.00 40.69 169 LEU A C 1
ATOM 1341 O O . LEU A 1 169 ? 26.132 17.847 -20.012 1.00 40.69 169 LEU A O 1
ATOM 1345 N N . MET A 1 170 ? 24.865 16.013 -20.249 1.00 39.56 170 MET A N 1
ATOM 1346 C CA . MET A 1 170 ? 25.079 15.893 -21.689 1.00 39.56 170 MET A CA 1
ATOM 1347 C C . MET A 1 170 ? 24.349 17.066 -22.345 1.00 39.56 170 MET A C 1
ATOM 1349 O O . MET A 1 170 ? 23.128 17.040 -22.502 1.00 39.56 170 MET A O 1
ATOM 1353 N N . ASP A 1 171 ? 25.105 18.108 -22.682 1.00 32.31 171 ASP A N 1
ATOM 1354 C CA . ASP A 1 171 ? 24.676 19.174 -23.573 1.00 32.31 171 ASP A CA 1
ATOM 1355 C C . ASP A 1 171 ? 24.432 18.547 -24.948 1.00 32.31 171 ASP A C 1
ATOM 1357 O O . ASP A 1 171 ? 25.332 18.382 -25.770 1.00 32.31 171 ASP A O 1
ATOM 1361 N N . CYS A 1 172 ? 23.184 18.172 -25.218 1.00 36.09 172 CYS A N 1
ATOM 1362 C CA . CYS A 1 172 ? 22.721 17.909 -26.575 1.00 36.09 172 CYS A CA 1
ATOM 1363 C C . CYS A 1 172 ? 22.427 19.244 -27.268 1.00 36.09 172 CYS A C 1
ATOM 1365 O O . CYS A 1 172 ? 21.300 19.517 -27.679 1.00 36.09 172 CYS A O 1
ATOM 1367 N N . ALA A 1 173 ? 23.452 20.083 -27.383 1.00 42.34 173 ALA A N 1
ATOM 1368 C CA . ALA A 1 173 ? 23.478 21.205 -28.298 1.00 42.34 173 ALA A CA 1
ATOM 1369 C C . ALA A 1 173 ? 24.448 20.862 -29.427 1.00 42.34 173 ALA A C 1
ATOM 1371 O O . ALA A 1 173 ? 25.540 21.408 -29.504 1.00 42.34 173 ALA A O 1
ATOM 1372 N N . ASP A 1 174 ? 24.035 19.952 -30.310 1.00 34.75 174 ASP A N 1
ATOM 1373 C CA . ASP A 1 174 ? 24.534 20.004 -31.676 1.00 34.75 174 ASP A CA 1
ATOM 1374 C C . ASP A 1 174 ? 23.416 19.691 -32.666 1.00 34.75 174 ASP A C 1
ATOM 1376 O O . ASP A 1 174 ? 22.723 18.670 -32.615 1.00 34.75 174 ASP A O 1
ATOM 1380 N N . GLY A 1 175 ? 23.164 20.684 -33.511 1.00 41.28 175 GLY A N 1
ATOM 1381 C CA . GLY A 1 175 ? 22.030 20.743 -34.403 1.00 41.28 175 GLY A CA 1
ATOM 1382 C C . GLY A 1 175 ? 22.155 19.769 -35.565 1.00 41.28 175 GLY A C 1
ATOM 1383 O O . GLY A 1 175 ? 23.084 19.816 -36.361 1.00 41.28 175 GLY A O 1
ATOM 1384 N N . SER A 1 176 ? 21.108 18.982 -35.768 1.00 35.97 176 SER A N 1
ATOM 1385 C CA . SER A 1 176 ? 20.633 18.678 -37.117 1.00 35.97 176 SER A CA 1
ATOM 1386 C C . SER A 1 176 ? 19.114 18.586 -37.078 1.00 35.97 176 SER A C 1
ATOM 1388 O O . SER A 1 176 ? 18.500 17.557 -36.812 1.00 35.97 176 SER A O 1
ATOM 1390 N N . ALA A 1 177 ? 18.509 19.754 -37.290 1.00 37.53 177 ALA A N 1
ATOM 1391 C CA . ALA A 1 177 ? 17.080 19.959 -37.410 1.00 37.53 177 ALA A CA 1
ATOM 1392 C C . ALA A 1 177 ? 16.457 18.952 -38.388 1.00 37.53 177 ALA A C 1
ATOM 1394 O O . ALA A 1 177 ? 16.730 18.975 -39.591 1.00 37.53 177 ALA A O 1
ATOM 1395 N N . TRP A 1 178 ? 15.559 18.108 -37.884 1.00 36.41 178 TRP A N 1
ATOM 1396 C CA . TRP A 1 178 ? 14.616 17.376 -38.717 1.00 36.41 178 TRP A CA 1
ATOM 1397 C C . TRP A 1 178 ? 13.665 18.385 -39.362 1.00 36.41 178 TRP A C 1
ATOM 1399 O O . TRP A 1 178 ? 12.657 18.794 -38.782 1.00 36.41 178 TRP A O 1
ATOM 1409 N N . LYS A 1 179 ? 14.006 18.822 -40.577 1.00 37.09 179 LYS A N 1
ATOM 1410 C CA . LYS A 1 179 ? 13.080 19.529 -41.459 1.00 37.09 179 LYS A CA 1
ATOM 1411 C C . LYS A 1 179 ? 11.935 18.575 -41.787 1.00 37.09 179 LYS A C 1
ATOM 1413 O O . LYS A 1 179 ? 12.086 17.636 -42.560 1.00 37.09 179 LYS A O 1
ATOM 1418 N N . ARG A 1 180 ? 10.784 18.820 -41.165 1.00 36.69 180 ARG A N 1
ATOM 1419 C CA . ARG A 1 180 ? 9.510 18.184 -41.490 1.00 36.69 180 ARG A CA 1
ATOM 1420 C C . ARG A 1 180 ? 9.079 18.693 -42.872 1.00 36.69 180 ARG A C 1
ATOM 1422 O O . ARG A 1 180 ? 8.675 19.846 -42.995 1.00 36.69 180 ARG A O 1
ATOM 1429 N N . THR A 1 181 ? 9.186 17.869 -43.911 1.00 37.28 181 THR A N 1
ATOM 1430 C CA . THR A 1 181 ? 8.536 18.138 -45.201 1.00 37.28 181 THR A CA 1
ATOM 1431 C C . THR A 1 181 ? 7.028 18.018 -45.017 1.00 37.28 181 THR A C 1
ATOM 1433 O O . THR A 1 181 ? 6.506 16.939 -44.738 1.00 37.28 181 THR A O 1
ATOM 1436 N N . ARG A 1 182 ? 6.340 19.157 -45.119 1.00 37.88 182 ARG A N 1
ATOM 1437 C CA . ARG A 1 182 ? 4.887 19.246 -45.259 1.00 37.88 182 ARG A CA 1
ATOM 1438 C C . ARG A 1 182 ? 4.547 18.776 -46.674 1.00 37.88 182 ARG A C 1
ATOM 1440 O O . ARG A 1 182 ? 5.041 19.361 -47.631 1.00 37.88 182 ARG A O 1
ATOM 1447 N N . ILE A 1 183 ? 3.778 17.701 -46.777 1.00 44.41 183 ILE A N 1
ATOM 1448 C CA . ILE A 1 183 ? 3.170 17.254 -48.031 1.00 44.41 183 ILE A CA 1
ATOM 1449 C C . ILE A 1 183 ? 1.887 18.083 -48.187 1.00 44.41 183 ILE A C 1
ATOM 1451 O O . ILE A 1 183 ? 1.071 18.093 -47.261 1.00 44.41 183 ILE A O 1
ATOM 1455 N N . GLU A 1 184 ? 1.783 18.833 -49.284 1.00 44.78 184 GLU A N 1
ATOM 1456 C CA . GLU A 1 184 ? 0.505 19.295 -49.851 1.00 44.78 184 GLU A CA 1
ATOM 1457 C C . GLU A 1 184 ? -0.088 18.192 -50.729 1.00 44.78 184 GLU A C 1
ATOM 1459 O O . GLU A 1 184 ? 0.709 17.492 -51.400 1.00 44.78 184 GLU A O 1
#

pLDDT: mean 72.82, std 22.89, range [32.31, 97.06]

Radius of gyration: 26.79 Å; chains: 1; bounding box: 80×38×77 Å

Secondary structure (DSSP, 8-state):
------HHHHHHHHHHHHHHHS---BTTEEEEEE-TT-TT--SEEEEEEEE--TTSTTTT-EEEEEEE--TTTTSS-SS--S-S-HHHHHHHHH-HHHHHHHHHHHHT-EEETTEEEPPPHHHHHHHHHHTT----PPPS--PPP-------------------PPP-----------------

Organism: NCBI:txid221518

Foldseek 3Di:
DDDPDQPQLVVLLVVVVVVVVDPPDDPQWDKDKDQVVPPVDNQKIKIWIQGPDQVALQHRHIDIDIWGHDSPPPVDDRDDDDDPDVPLVVCCVVPVVVSSVVSVVLCCWDADPNDTGDNNPSVVVVVCVVVVNDPPPDPPDDDDDDDDDDDDDDDDDPPPDPDPDDPDDPPPPDDDDPPDDDDD

Sequence (184 aa):
MYMRSDFAALRVRKDVNELAKGTFTCPQARTRVEFPDGPNNMMHLIFTIAIIDLSGPFANGDFTFFVDIPKTYPFHEPGIEYALNPAAAEQLHRNPEQFKSEVQRILCGGRFYGIDFPSHPRQIEMQRQKWGLRVKRPRDDDSPAASSEWDGMASPNASDAIGIEAPVLMDCADGSAWKRTRIE